Protein AF-A0A2I1FBL4-F1 (afdb_monomer_lite)

Organism: NCBI:txid588596

Structure (mmCIF, N/CA/C/O backbone):
data_AF-A0A2I1FBL4-F1
#
_entry.id   AF-A0A2I1FBL4-F1
#
loop_
_atom_site.group_PDB
_atom_site.id
_atom_site.type_symbol
_atom_site.label_atom_id
_atom_site.label_alt_id
_atom_site.label_comp_id
_atom_site.label_asym_id
_atom_site.label_entity_id
_atom_site.label_seq_id
_atom_site.pdbx_PDB_ins_code
_atom_site.Cartn_x
_atom_site.Cartn_y
_atom_site.Cartn_z
_atom_site.occupancy
_atom_site.B_iso_or_equiv
_atom_site.auth_seq_id
_atom_site.auth_comp_id
_atom_site.auth_asym_id
_atom_site.auth_atom_id
_atom_site.pdbx_PDB_model_num
ATOM 1 N N . MET A 1 1 ? 37.301 21.785 -69.299 1.00 52.09 1 MET A N 1
ATOM 2 C CA . MET A 1 1 ? 38.179 22.615 -68.423 1.00 52.09 1 MET A CA 1
ATOM 3 C C . MET A 1 1 ? 39.628 22.233 -68.704 1.00 52.09 1 MET A C 1
ATOM 5 O O . MET A 1 1 ? 39.887 21.042 -68.820 1.00 52.09 1 MET A O 1
ATOM 9 N N . VAL A 1 2 ? 40.536 23.203 -68.873 1.00 58.09 2 VAL A N 1
ATOM 10 C CA . VAL A 1 2 ? 41.962 22.952 -69.165 1.00 58.09 2 VAL A CA 1
ATOM 11 C C . VAL A 1 2 ? 42.774 23.276 -67.920 1.00 58.09 2 VAL A C 1
ATOM 13 O O . VAL A 1 2 ? 42.704 24.406 -67.438 1.00 58.09 2 VAL A O 1
ATOM 16 N N . SER A 1 3 ? 43.537 22.317 -67.403 1.00 61.97 3 SER A N 1
ATOM 17 C CA . SER A 1 3 ? 44.581 22.602 -66.419 1.00 61.97 3 SER A CA 1
ATOM 18 C C . SER A 1 3 ? 45.956 22.366 -67.031 1.00 61.97 3 SER A C 1
ATOM 20 O O . SER A 1 3 ? 46.195 21.396 -67.749 1.00 61.97 3 SER A O 1
ATOM 22 N N . LEU A 1 4 ? 46.853 23.313 -66.775 1.00 57.56 4 LEU A N 1
ATOM 23 C CA . LEU A 1 4 ? 48.236 23.284 -67.225 1.00 57.56 4 LEU A CA 1
ATOM 24 C C . LEU A 1 4 ? 49.105 23.052 -65.999 1.00 57.56 4 LEU A C 1
ATOM 26 O O . LEU A 1 4 ? 49.037 23.828 -65.046 1.00 57.56 4 LEU A O 1
ATOM 30 N N . ASN A 1 5 ? 49.903 21.991 -66.018 1.00 55.75 5 ASN A N 1
ATOM 31 C CA . ASN A 1 5 ? 50.889 21.732 -64.981 1.00 55.75 5 ASN A CA 1
ATOM 32 C C . ASN A 1 5 ? 52.286 21.710 -65.604 1.00 55.75 5 ASN A C 1
ATOM 34 O O . ASN A 1 5 ? 52.488 21.129 -66.672 1.00 55.75 5 ASN A O 1
ATOM 38 N N . TYR A 1 6 ? 53.240 22.365 -64.953 1.00 48.16 6 TYR A N 1
ATOM 39 C CA . TYR A 1 6 ? 54.619 22.457 -65.415 1.00 48.16 6 TYR A CA 1
ATOM 40 C C . TYR A 1 6 ? 55.514 21.698 -64.445 1.00 48.16 6 TYR A C 1
ATOM 42 O O . TYR A 1 6 ? 55.448 21.926 -63.237 1.00 48.16 6 TYR A O 1
ATOM 50 N N . GLY A 1 7 ? 56.341 20.793 -64.965 1.00 57.25 7 GLY A N 1
ATOM 51 C CA . GLY A 1 7 ? 57.189 19.946 -64.136 1.00 57.25 7 GLY A CA 1
ATOM 52 C C . GLY A 1 7 ? 58.507 19.579 -64.807 1.00 57.25 7 GLY A C 1
ATOM 53 O O . GLY A 1 7 ? 58.686 19.707 -66.020 1.00 57.25 7 GLY A O 1
ATOM 54 N N . THR A 1 8 ? 59.443 19.123 -63.984 1.00 50.22 8 THR A N 1
ATOM 55 C CA . THR A 1 8 ? 60.687 18.477 -64.407 1.00 50.22 8 THR A CA 1
ATOM 56 C C . THR A 1 8 ? 60.486 16.967 -64.431 1.00 50.22 8 THR A C 1
ATOM 58 O O . THR A 1 8 ? 60.060 16.382 -63.437 1.00 50.22 8 THR A O 1
ATOM 61 N N . TRP A 1 9 ? 60.797 16.332 -65.562 1.00 48.53 9 TRP A N 1
ATOM 62 C CA . TRP A 1 9 ? 60.679 14.885 -65.728 1.00 48.53 9 TRP A CA 1
ATOM 63 C C . TRP A 1 9 ? 61.773 14.175 -64.916 1.00 48.53 9 TRP A C 1
ATOM 65 O O . TRP A 1 9 ? 62.930 14.131 -65.334 1.00 48.53 9 TRP A O 1
ATOM 75 N N . GLU A 1 10 ? 61.437 13.588 -63.770 1.00 50.91 10 GLU A N 1
ATOM 76 C CA . GLU A 1 10 ? 62.313 12.606 -63.127 1.00 50.91 10 GLU A CA 1
ATOM 77 C C . GLU A 1 10 ? 62.112 11.253 -63.816 1.00 50.91 10 GLU A C 1
ATOM 79 O O . GLU A 1 10 ? 61.301 10.436 -63.390 1.00 50.91 10 GLU A O 1
ATOM 84 N N . THR A 1 11 ? 62.840 10.973 -64.899 1.00 47.00 11 THR A N 1
ATOM 85 C CA . THR A 1 11 ? 63.039 9.564 -65.270 1.00 47.00 11 THR A CA 1
ATOM 86 C C . THR A 1 11 ? 64.503 9.221 -65.401 1.00 47.00 11 THR A C 1
ATOM 88 O O . THR A 1 11 ? 65.269 9.871 -66.112 1.00 47.00 11 THR A O 1
ATOM 91 N N . GLY A 1 12 ? 64.854 8.071 -64.829 1.00 49.56 12 GLY A N 1
ATOM 92 C CA . GLY A 1 12 ? 66.052 7.309 -65.174 1.00 49.56 12 GLY A CA 1
ATOM 93 C C . GLY A 1 12 ? 66.081 6.800 -66.628 1.00 49.56 12 GLY A C 1
ATOM 94 O O . GLY A 1 12 ? 66.800 5.848 -66.914 1.00 49.56 12 GLY A O 1
ATOM 95 N N . GLN A 1 13 ? 65.313 7.398 -67.549 1.00 48.50 13 GLN A N 1
ATOM 96 C CA . GLN A 1 13 ? 65.329 7.107 -68.986 1.00 48.50 13 GLN A CA 1
ATOM 97 C C . GLN A 1 13 ? 66.019 8.198 -69.820 1.00 48.50 13 GLN A C 1
ATOM 99 O O . GLN A 1 13 ? 66.243 7.990 -71.013 1.00 48.50 13 GLN A O 1
ATOM 104 N N . ALA A 1 14 ? 66.473 9.302 -69.213 1.00 48.16 14 ALA A N 1
ATOM 105 C CA . ALA A 1 14 ? 67.404 10.232 -69.851 1.00 48.16 14 ALA A CA 1
ATOM 106 C C . ALA A 1 14 ? 68.818 9.619 -69.954 1.00 48.16 14 ALA A C 1
ATOM 108 O O . ALA A 1 14 ? 69.772 10.084 -69.343 1.00 48.16 14 ALA A O 1
ATOM 109 N N . LYS A 1 15 ? 68.992 8.589 -70.791 1.00 50.12 15 LYS A N 1
ATOM 110 C CA . LYS A 1 15 ? 70.301 8.250 -71.382 1.00 50.12 15 LYS A CA 1
ATOM 111 C C . LYS A 1 15 ? 70.637 9.217 -72.531 1.00 50.12 15 LYS A C 1
ATOM 113 O O . LYS A 1 15 ? 71.135 8.805 -73.576 1.00 50.12 15 LYS A O 1
ATOM 118 N N . ALA A 1 16 ? 70.343 10.505 -72.361 1.00 53.03 16 ALA A N 1
ATOM 119 C CA . ALA A 1 16 ? 70.819 11.545 -73.258 1.00 53.03 16 ALA A CA 1
ATOM 120 C C . ALA A 1 16 ? 72.225 11.946 -72.796 1.00 53.03 16 ALA A C 1
ATOM 122 O O . ALA A 1 16 ? 72.443 12.235 -71.625 1.00 53.03 16 ALA A O 1
ATOM 123 N N . LYS A 1 17 ? 73.195 11.934 -73.714 1.00 54.03 17 LYS A N 1
ATOM 124 C CA . LYS A 1 17 ? 74.624 12.215 -73.470 1.00 54.03 17 LYS A CA 1
ATOM 125 C C . LYS A 1 17 ? 74.928 13.642 -72.971 1.00 54.03 17 LYS A C 1
ATOM 127 O O . LYS A 1 17 ? 76.101 13.976 -72.822 1.00 54.03 17 LYS A O 1
ATOM 132 N N . ASP A 1 18 ? 73.917 14.471 -72.721 1.00 58.03 18 ASP A N 1
ATOM 133 C CA . ASP A 1 18 ? 74.075 15.858 -72.298 1.00 58.03 18 ASP A CA 1
ATOM 134 C C . ASP A 1 18 ? 73.488 16.077 -70.898 1.00 58.03 18 ASP A C 1
ATOM 136 O O . ASP A 1 18 ? 72.277 16.038 -70.688 1.00 58.03 18 ASP A O 1
ATOM 140 N N . LYS A 1 19 ? 74.377 16.316 -69.930 1.00 54.22 19 LYS A N 1
ATOM 141 C CA . LYS A 1 19 ? 74.040 16.552 -68.519 1.00 54.22 19 LYS A CA 1
ATOM 142 C C . LYS A 1 19 ? 73.399 17.923 -68.255 1.00 54.22 19 LYS A C 1
ATOM 144 O O . LYS A 1 19 ? 73.024 18.192 -67.118 1.00 54.22 19 LYS A O 1
ATOM 149 N N . TYR A 1 20 ? 73.316 18.791 -69.267 1.00 52.62 20 TYR A N 1
ATOM 150 C CA . TYR A 1 20 ? 72.699 20.117 -69.176 1.00 52.62 20 TYR A CA 1
ATOM 151 C C . TYR A 1 20 ? 71.347 20.209 -69.894 1.00 52.62 20 TYR A C 1
ATOM 153 O O . TYR A 1 20 ? 70.703 21.257 -69.842 1.00 52.62 20 TYR A O 1
ATOM 161 N N . ALA A 1 21 ? 70.878 19.124 -70.516 1.00 52.88 21 ALA A N 1
ATOM 162 C CA . ALA A 1 21 ? 69.544 19.068 -71.096 1.00 52.88 21 ALA A CA 1
ATOM 163 C C . ALA A 1 21 ? 68.487 18.951 -69.983 1.00 52.88 21 ALA A C 1
ATOM 165 O O . ALA A 1 21 ? 68.103 17.857 -69.568 1.00 52.88 21 ALA A O 1
ATOM 166 N N . GLN A 1 22 ? 68.013 20.090 -69.472 1.00 54.62 22 GLN A N 1
ATOM 167 C CA . GLN A 1 22 ? 66.784 20.131 -68.683 1.00 54.62 22 GLN A CA 1
ATOM 168 C C . GLN A 1 22 ? 65.601 19.909 -69.631 1.00 54.62 22 GLN A C 1
ATOM 170 O O . GLN A 1 22 ? 65.155 20.830 -70.314 1.00 54.62 22 GLN A O 1
ATOM 175 N N . ASN A 1 23 ? 65.095 18.677 -69.686 1.00 55.97 23 ASN A N 1
ATOM 176 C CA . ASN A 1 23 ? 63.852 18.374 -70.389 1.00 55.97 23 ASN A CA 1
ATOM 177 C C . ASN A 1 23 ? 62.668 18.879 -69.557 1.00 55.97 23 ASN A C 1
ATOM 179 O O . ASN A 1 23 ? 62.035 18.134 -68.808 1.00 55.97 23 ASN A O 1
ATOM 183 N N . CYS A 1 24 ? 62.389 20.173 -69.670 1.00 60.28 24 CYS A N 1
ATOM 184 C CA . CYS A 1 24 ? 61.139 20.745 -69.205 1.00 60.28 24 CYS A CA 1
ATOM 185 C C . CYS A 1 24 ? 59.991 20.231 -70.082 1.00 60.28 24 CYS A C 1
ATOM 187 O O . CYS A 1 24 ? 60.090 20.265 -71.309 1.00 60.28 24 CYS A O 1
ATOM 189 N N . HIS A 1 25 ? 58.892 19.792 -69.475 1.00 55.25 25 HIS A N 1
ATOM 190 C CA . HIS A 1 25 ? 57.672 19.461 -70.207 1.00 55.25 25 HIS A CA 1
ATOM 191 C C . HIS A 1 25 ? 56.454 20.040 -69.484 1.00 55.25 25 HIS A C 1
ATOM 193 O O . HIS A 1 25 ? 56.443 20.228 -68.266 1.00 55.25 25 HIS A O 1
ATOM 199 N N . ALA A 1 26 ? 55.412 20.313 -70.260 1.00 59.25 26 ALA A N 1
ATOM 200 C CA . ALA A 1 26 ? 54.121 20.736 -69.750 1.00 59.25 26 ALA A CA 1
ATOM 201 C C . ALA A 1 26 ? 53.124 19.592 -69.929 1.00 59.25 26 ALA A C 1
ATOM 203 O O . ALA A 1 26 ? 53.062 18.977 -70.994 1.00 59.25 26 ALA A O 1
ATOM 204 N N . HIS A 1 27 ? 52.343 19.320 -68.890 1.00 61.69 27 HIS A N 1
ATOM 205 C CA . HIS A 1 27 ? 51.172 18.462 -68.986 1.00 61.69 27 HIS A CA 1
ATOM 206 C C . HIS A 1 27 ? 49.942 19.336 -69.168 1.00 61.69 27 HIS A C 1
ATOM 208 O O . HIS A 1 27 ? 49.691 20.253 -68.382 1.00 61.69 27 HIS A O 1
ATOM 214 N N . VAL A 1 28 ? 49.172 19.040 -70.210 1.00 66.44 28 VAL A N 1
ATOM 215 C CA . VAL A 1 28 ? 47.865 19.650 -70.439 1.00 66.44 28 VAL A CA 1
ATOM 216 C C . VAL A 1 28 ? 46.822 18.606 -70.090 1.00 66.44 28 VAL A C 1
ATOM 218 O O . VAL A 1 28 ? 46.685 17.600 -70.781 1.00 66.44 28 VAL A O 1
ATOM 221 N N . HIS A 1 29 ? 46.101 18.827 -69.000 1.00 68.19 29 HIS A N 1
ATOM 222 C CA . HIS A 1 29 ? 44.990 17.972 -68.618 1.00 68.19 29 HIS A CA 1
ATOM 223 C C . HIS A 1 29 ? 43.723 18.595 -69.188 1.00 68.19 29 HIS A C 1
ATOM 225 O O . HIS A 1 29 ? 43.311 19.699 -68.817 1.00 68.19 29 HIS A O 1
ATOM 231 N N . LEU A 1 30 ? 43.126 17.882 -70.132 1.00 70.69 30 LEU A N 1
ATOM 232 C CA . LEU A 1 30 ? 41.875 18.263 -70.756 1.00 70.69 30 LEU A CA 1
ATOM 233 C C . LEU A 1 30 ? 40.776 17.406 -70.145 1.00 70.69 30 LEU A C 1
ATOM 235 O O . LEU A 1 30 ? 40.784 16.186 -70.290 1.00 70.69 30 LEU A O 1
ATOM 239 N N . ASN A 1 31 ? 39.857 18.047 -69.429 1.00 71.62 31 ASN A N 1
ATOM 240 C CA . ASN A 1 31 ? 38.696 17.355 -68.892 1.00 71.62 31 ASN A CA 1
ATOM 241 C C . ASN A 1 31 ? 37.578 17.365 -69.934 1.00 71.62 31 ASN A C 1
ATOM 243 O O . ASN A 1 31 ? 37.088 18.450 -70.268 1.00 71.62 31 ASN A O 1
ATOM 247 N N . PHE A 1 32 ? 37.209 16.173 -70.394 1.00 73.19 32 PHE A N 1
ATOM 248 C CA . PHE A 1 32 ? 36.091 15.908 -71.292 1.00 73.19 32 PHE A CA 1
ATOM 249 C C . PHE A 1 32 ? 35.125 14.962 -70.589 1.00 73.19 32 PHE A C 1
ATOM 251 O O . PHE A 1 32 ? 35.568 13.978 -69.987 1.00 73.19 32 PHE A O 1
ATOM 258 N N . ASP A 1 33 ? 33.825 15.231 -70.678 1.00 74.81 33 ASP A N 1
ATOM 259 C CA . ASP A 1 33 ? 32.842 14.201 -70.346 1.00 74.81 33 ASP A CA 1
ATOM 260 C C . ASP A 1 33 ? 32.863 13.066 -71.390 1.00 74.81 33 ASP A C 1
ATOM 262 O O . ASP A 1 33 ? 33.535 13.160 -72.420 1.00 74.81 33 ASP A O 1
ATOM 266 N N . ASP A 1 34 ? 32.164 11.961 -71.125 1.00 76.12 34 ASP A N 1
ATOM 267 C CA . ASP A 1 34 ? 32.190 10.804 -72.029 1.00 76.12 34 ASP A CA 1
ATOM 268 C C . ASP A 1 34 ? 31.638 11.149 -73.427 1.00 76.12 34 ASP A C 1
ATOM 270 O O . ASP A 1 34 ? 32.131 10.646 -74.433 1.00 76.12 34 ASP A O 1
ATOM 274 N N . THR A 1 35 ? 30.676 12.072 -73.521 1.00 82.56 35 THR A N 1
ATOM 275 C CA . THR A 1 35 ? 30.088 12.495 -74.802 1.00 82.56 35 THR A CA 1
ATOM 276 C C . THR A 1 35 ? 31.047 13.388 -75.592 1.00 82.56 35 THR A C 1
ATOM 278 O O . THR A 1 35 ? 31.177 13.264 -76.811 1.00 82.56 35 THR A O 1
ATOM 281 N N . GLU A 1 36 ? 31.715 14.315 -74.916 1.00 82.56 36 GLU A N 1
ATOM 282 C CA . GLU A 1 36 ? 32.735 15.192 -75.478 1.00 82.56 36 GLU A CA 1
ATOM 283 C C . GLU A 1 36 ? 33.984 14.406 -75.875 1.00 82.56 36 GLU A C 1
ATOM 285 O O . GLU A 1 36 ? 34.560 14.678 -76.926 1.00 82.56 36 GLU A O 1
ATOM 290 N N . TRP A 1 37 ? 34.372 13.399 -75.091 1.00 82.62 37 TRP A N 1
ATOM 291 C CA . TRP A 1 37 ? 35.507 12.535 -75.396 1.00 82.62 37 TRP A CA 1
ATOM 292 C C . TRP A 1 37 ? 35.285 11.736 -76.677 1.00 82.62 37 TRP A C 1
ATOM 294 O O . TRP A 1 37 ? 36.151 11.737 -77.551 1.00 82.62 37 TRP A O 1
ATOM 304 N N . GLU A 1 38 ? 34.102 11.144 -76.850 1.00 83.75 38 GLU A N 1
ATOM 305 C CA . GLU A 1 38 ? 33.753 10.458 -78.097 1.00 83.75 38 GLU A CA 1
ATOM 306 C C . GLU A 1 38 ? 33.780 11.418 -79.294 1.00 83.75 38 GLU A C 1
ATOM 308 O O . GLU A 1 38 ? 34.344 11.095 -80.341 1.00 83.75 38 GLU A O 1
ATOM 313 N N . LYS A 1 39 ? 33.287 12.655 -79.137 1.00 85.50 39 LYS A N 1
ATOM 314 C CA . LYS A 1 39 ? 33.414 13.688 -80.182 1.00 85.50 39 LYS A CA 1
ATOM 315 C C . LYS A 1 39 ? 34.880 14.001 -80.499 1.00 85.50 39 LYS A C 1
ATOM 317 O O . LYS A 1 39 ? 35.228 14.081 -81.676 1.00 85.50 39 LYS A O 1
ATOM 322 N N . VAL A 1 40 ? 35.750 14.125 -79.497 1.00 83.56 40 VAL A N 1
ATOM 323 C CA . VAL A 1 40 ? 37.194 14.353 -79.692 1.00 83.56 40 VAL A CA 1
ATOM 324 C C . VAL A 1 40 ? 37.835 13.207 -80.478 1.00 83.56 40 VAL A C 1
ATOM 326 O O . VAL A 1 40 ? 38.597 13.467 -81.410 1.00 83.56 40 VAL A O 1
ATOM 329 N N . LYS A 1 41 ? 37.478 11.950 -80.194 1.00 82.94 41 LYS A N 1
ATOM 330 C CA . LYS A 1 41 ? 37.964 10.794 -80.966 1.00 82.94 41 LYS A CA 1
ATOM 331 C C . LYS A 1 41 ? 37.553 10.845 -82.434 1.00 82.94 41 LYS A C 1
ATOM 333 O O . LYS A 1 41 ? 38.346 10.471 -83.298 1.00 82.94 41 LYS A O 1
ATOM 338 N N . THR A 1 42 ? 36.348 11.334 -82.745 1.00 87.06 42 THR A N 1
ATOM 339 C CA . THR A 1 42 ? 35.914 11.482 -84.148 1.00 87.06 42 THR A CA 1
ATOM 340 C C . THR A 1 42 ? 36.735 12.513 -84.923 1.00 87.06 42 THR A C 1
ATOM 342 O O . THR A 1 42 ? 36.904 12.368 -86.131 1.00 87.06 42 THR A O 1
ATOM 345 N N . MET A 1 43 ? 37.280 13.519 -84.231 1.00 86.38 43 MET A N 1
ATOM 346 C CA . MET A 1 43 ? 38.110 14.578 -84.815 1.00 86.38 43 MET A CA 1
ATOM 347 C C . MET A 1 43 ? 39.596 14.193 -84.904 1.00 86.38 43 MET A C 1
ATOM 349 O O . MET A 1 43 ? 40.377 14.904 -85.536 1.00 86.38 43 MET A O 1
ATOM 353 N N . ALA A 1 44 ? 40.001 13.085 -84.276 1.00 84.38 44 ALA A N 1
ATOM 354 C CA . ALA A 1 44 ? 41.389 12.655 -84.229 1.00 84.38 44 ALA A CA 1
ATOM 355 C C . ALA A 1 44 ? 41.828 11.929 -85.521 1.00 84.38 44 ALA A C 1
ATOM 357 O O . ALA A 1 44 ? 41.057 11.147 -86.089 1.00 84.38 44 ALA A O 1
ATOM 358 N N . PRO A 1 45 ? 43.085 12.118 -85.967 1.00 86.62 45 PRO A N 1
ATOM 359 C CA . PRO A 1 45 ? 43.679 11.343 -87.057 1.00 86.62 45 PRO A CA 1
ATOM 360 C C . PRO A 1 45 ? 43.657 9.831 -86.782 1.00 86.62 45 PRO A C 1
ATOM 362 O O . PRO A 1 45 ? 43.857 9.405 -85.642 1.00 86.62 45 PRO A O 1
ATOM 365 N N . GLU A 1 46 ? 43.473 9.003 -87.818 1.00 83.56 46 GLU A N 1
ATOM 366 C CA . GLU A 1 46 ? 43.346 7.539 -87.669 1.00 83.56 46 GLU A CA 1
ATOM 367 C C . GLU A 1 46 ? 44.531 6.885 -86.953 1.00 83.56 46 GLU A C 1
ATOM 369 O O . GLU A 1 46 ? 44.345 5.955 -86.174 1.00 83.56 46 GLU A O 1
ATOM 374 N N . ASN A 1 47 ? 45.740 7.410 -87.143 1.00 83.06 47 ASN A N 1
ATOM 375 C CA . ASN A 1 47 ? 46.949 6.906 -86.497 1.00 83.06 47 ASN A CA 1
ATOM 376 C C . ASN A 1 47 ? 47.008 7.181 -84.981 1.00 83.06 47 ASN A C 1
ATOM 378 O O . ASN A 1 47 ? 47.837 6.583 -84.301 1.00 83.06 47 ASN A O 1
ATOM 382 N N . ILE A 1 48 ? 46.169 8.081 -84.452 1.00 79.56 48 ILE A N 1
ATOM 383 C CA . ILE A 1 48 ? 46.134 8.453 -83.026 1.00 79.56 48 ILE A CA 1
ATOM 384 C C . ILE A 1 48 ? 44.931 7.824 -82.307 1.00 79.56 48 ILE A C 1
ATOM 386 O O . ILE A 1 48 ? 44.984 7.633 -81.096 1.00 79.56 48 ILE A O 1
ATOM 390 N N . LYS A 1 49 ? 43.872 7.428 -83.027 1.00 79.38 49 LYS A N 1
ATOM 391 C CA . LYS A 1 49 ? 42.665 6.820 -82.431 1.00 79.38 49 LYS A CA 1
ATOM 392 C C . LYS A 1 49 ? 42.955 5.647 -81.473 1.00 79.38 49 LYS A C 1
ATOM 394 O O . LYS A 1 49 ? 42.466 5.717 -80.349 1.00 79.38 49 LYS A O 1
ATOM 399 N N . PRO A 1 50 ? 43.830 4.669 -81.800 1.00 78.44 50 PRO A N 1
ATOM 400 C CA . PRO A 1 50 ? 44.138 3.568 -80.880 1.00 78.44 50 PRO A CA 1
ATOM 401 C C . PRO A 1 50 ? 44.750 4.023 -79.546 1.00 78.44 50 PRO A C 1
ATOM 403 O O . PRO A 1 50 ? 44.555 3.380 -78.520 1.00 78.44 50 PRO A O 1
ATOM 406 N N . LEU A 1 51 ? 45.487 5.141 -79.546 1.00 73.50 51 LEU A N 1
ATOM 407 C CA . LEU A 1 51 ? 46.064 5.725 -78.331 1.00 73.50 51 LEU A CA 1
ATOM 408 C C . LEU A 1 51 ? 44.990 6.404 -77.469 1.00 73.50 51 LEU A C 1
ATOM 410 O O . LEU A 1 51 ? 45.092 6.382 -76.246 1.00 73.50 51 LEU A O 1
ATOM 414 N N . LEU A 1 52 ? 43.954 6.983 -78.085 1.00 74.50 52 LEU A N 1
ATOM 415 C CA . LEU A 1 52 ? 42.820 7.584 -77.373 1.00 74.50 52 LEU A CA 1
ATOM 416 C C . LEU A 1 52 ? 41.896 6.512 -76.779 1.00 74.50 52 LEU A C 1
ATOM 418 O O . LEU A 1 52 ? 41.407 6.682 -75.663 1.00 74.50 52 LEU A O 1
ATOM 422 N N . ASP A 1 53 ? 41.724 5.390 -77.477 1.00 74.38 53 ASP A N 1
ATOM 423 C CA . ASP A 1 53 ? 40.955 4.233 -77.000 1.00 74.38 53 ASP A CA 1
ATOM 424 C C . ASP A 1 53 ? 41.667 3.472 -75.867 1.00 74.38 53 ASP A C 1
ATOM 426 O O . ASP A 1 53 ? 41.047 2.687 -75.152 1.00 74.38 53 ASP A O 1
ATOM 430 N N . SER A 1 54 ? 42.956 3.746 -75.621 1.00 68.50 54 SER A N 1
ATOM 431 C CA . SER A 1 54 ? 43.675 3.213 -74.456 1.00 68.50 54 SER A CA 1
ATOM 432 C C . SER A 1 54 ? 43.043 3.648 -73.129 1.00 68.50 54 SER A C 1
ATOM 434 O O . SER A 1 54 ? 43.172 2.921 -72.144 1.00 68.50 54 SER A O 1
ATOM 436 N N . ARG A 1 55 ? 42.334 4.789 -73.090 1.00 61.88 55 ARG A N 1
ATOM 437 C CA . ARG A 1 55 ? 41.531 5.208 -71.928 1.00 61.88 55 ARG A CA 1
ATOM 438 C C . ARG A 1 55 ? 40.400 4.219 -71.624 1.00 61.88 55 ARG A C 1
ATOM 440 O O . ARG A 1 55 ? 40.037 4.057 -70.465 1.00 61.88 55 ARG A O 1
ATOM 447 N N . ASP A 1 56 ? 39.875 3.553 -72.647 1.00 62.53 56 ASP A N 1
ATOM 448 C CA . ASP A 1 56 ? 38.766 2.601 -72.535 1.00 62.53 56 ASP A CA 1
ATOM 449 C C . ASP A 1 56 ? 39.242 1.151 -72.397 1.00 62.53 56 ASP A C 1
ATOM 451 O O . ASP A 1 56 ? 38.430 0.239 -72.218 1.00 62.53 56 ASP A O 1
ATOM 455 N N . SER A 1 57 ? 40.559 0.928 -72.467 1.00 58.34 57 SER A N 1
ATOM 456 C CA . SER A 1 57 ? 41.159 -0.381 -72.240 1.00 58.34 57 SER A CA 1
ATOM 457 C C . SER A 1 57 ? 41.076 -0.772 -70.760 1.00 58.34 57 SER A C 1
ATOM 459 O O . SER A 1 57 ? 41.462 -0.014 -69.866 1.00 58.34 57 SER A O 1
ATOM 461 N N . LEU A 1 58 ? 40.569 -1.982 -70.509 1.00 53.72 58 LEU A N 1
ATOM 462 C CA . LEU A 1 58 ? 40.490 -2.605 -69.187 1.0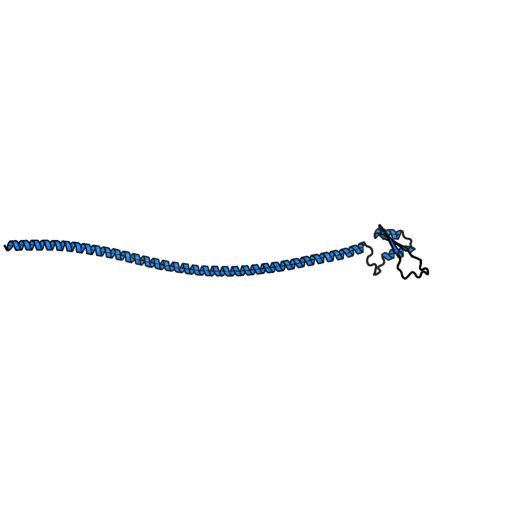0 53.72 58 LEU A CA 1
ATOM 463 C C . LEU A 1 58 ? 41.886 -3.081 -68.738 1.00 53.72 58 LEU A C 1
ATOM 465 O O . LEU A 1 58 ? 42.159 -4.275 -68.651 1.00 53.72 58 LEU A O 1
ATOM 469 N N . GLU A 1 59 ? 42.800 -2.156 -68.470 1.00 53.78 59 GLU A N 1
ATOM 470 C CA . GLU A 1 59 ? 44.007 -2.492 -67.712 1.00 53.78 59 GLU A CA 1
ATOM 471 C C . GLU A 1 59 ? 43.670 -2.543 -66.210 1.00 53.78 59 GLU A C 1
ATOM 473 O O . GLU A 1 59 ? 42.847 -1.749 -65.743 1.00 53.78 59 GLU A O 1
ATOM 478 N N . PRO A 1 60 ? 44.307 -3.416 -65.404 1.00 51.03 60 PRO A N 1
ATOM 479 C CA . PRO A 1 60 ? 44.044 -3.524 -63.964 1.00 51.03 60 PRO A CA 1
ATOM 480 C C . PRO A 1 60 ? 44.221 -2.208 -63.189 1.00 51.03 60 PRO A C 1
ATOM 482 O O . PRO A 1 60 ? 43.649 -2.042 -62.115 1.00 51.03 60 PRO A O 1
ATOM 485 N N . SER A 1 61 ? 45.010 -1.267 -63.720 1.00 50.25 61 SER A N 1
ATOM 486 C CA . SER A 1 61 ? 45.215 0.069 -63.150 1.00 50.25 61 SER A CA 1
ATOM 487 C C . SER A 1 61 ? 44.169 1.111 -63.576 1.00 50.25 61 SER A C 1
ATOM 489 O O . SER A 1 61 ? 44.134 2.186 -62.985 1.00 50.25 61 SER A O 1
ATOM 491 N N . ASN A 1 62 ? 43.314 0.809 -64.561 1.00 53.50 62 ASN A N 1
ATOM 492 C CA . ASN A 1 62 ? 42.312 1.710 -65.149 1.00 53.50 62 ASN A CA 1
ATOM 493 C C . ASN A 1 62 ? 40.878 1.271 -64.801 1.00 53.50 62 ASN A C 1
ATOM 495 O O . ASN A 1 62 ? 39.972 1.341 -65.626 1.00 53.50 62 ASN A O 1
ATOM 499 N N . LEU A 1 63 ? 40.658 0.805 -63.567 1.00 54.84 63 LEU A N 1
ATOM 500 C CA . LEU A 1 63 ? 39.348 0.324 -63.093 1.00 54.84 63 LEU A CA 1
ATOM 501 C C . LEU A 1 63 ? 38.247 1.401 -63.077 1.00 54.84 63 LEU A C 1
ATOM 503 O O . LEU A 1 63 ? 37.092 1.070 -62.835 1.00 54.84 63 LEU A O 1
ATOM 507 N N . LEU A 1 64 ? 38.593 2.671 -63.304 1.00 58.19 64 LEU A N 1
ATOM 508 C CA . LEU A 1 64 ? 37.667 3.799 -63.327 1.00 58.19 64 LEU A CA 1
ATOM 509 C C . LEU A 1 64 ? 37.890 4.589 -64.620 1.00 58.19 64 LEU A C 1
ATOM 511 O O . LEU A 1 64 ? 38.974 5.133 -64.842 1.00 58.19 64 LEU A O 1
ATOM 515 N N . LYS A 1 65 ? 36.866 4.653 -65.474 1.00 61.25 65 LYS A N 1
ATOM 516 C CA . LYS A 1 65 ? 36.924 5.247 -66.823 1.00 61.25 65 LYS A CA 1
ATOM 517 C C . LYS A 1 65 ? 37.014 6.770 -66.811 1.00 61.25 65 LYS A C 1
ATOM 519 O O . LYS A 1 65 ? 37.466 7.390 -67.782 1.00 61.25 65 LYS A O 1
ATOM 524 N N . ASN A 1 66 ? 36.523 7.387 -65.737 1.00 66.44 66 ASN A N 1
ATOM 525 C CA . ASN A 1 66 ? 36.499 8.832 -65.554 1.00 66.44 66 ASN A CA 1
ATOM 526 C C . ASN A 1 66 ? 36.383 9.225 -64.069 1.00 66.44 66 ASN A C 1
ATOM 528 O O . ASN A 1 66 ? 36.120 8.409 -63.183 1.00 66.44 66 ASN A O 1
ATOM 532 N N . CYS A 1 67 ? 36.561 10.519 -63.799 1.00 67.19 67 CYS A N 1
ATOM 533 C CA . CYS A 1 67 ? 36.449 11.084 -62.454 1.00 67.19 67 CYS A CA 1
ATOM 534 C C . CYS A 1 67 ? 35.039 10.946 -61.849 1.00 67.19 67 CYS A C 1
ATOM 536 O O . CYS A 1 67 ? 34.909 10.952 -60.627 1.00 67.19 67 CYS A O 1
ATOM 538 N N . HIS A 1 68 ? 33.993 10.825 -62.673 1.00 72.62 68 HIS A N 1
ATOM 539 C CA . HIS A 1 68 ? 32.618 10.664 -62.199 1.00 72.62 68 HIS A CA 1
ATOM 540 C C . HIS A 1 68 ? 32.387 9.273 -61.592 1.00 72.62 68 HIS A C 1
ATOM 542 O O . HIS A 1 68 ? 31.768 9.162 -60.534 1.00 72.62 68 HIS A O 1
ATOM 548 N N . GLU A 1 69 ? 32.940 8.224 -62.200 1.00 75.06 69 GLU A N 1
ATOM 549 C CA . GLU A 1 69 ? 32.907 6.857 -61.672 1.00 75.06 69 GLU A CA 1
ATOM 550 C C . GLU A 1 69 ? 33.693 6.751 -60.354 1.00 75.06 69 GLU A C 1
ATOM 552 O O . GLU A 1 69 ? 33.204 6.16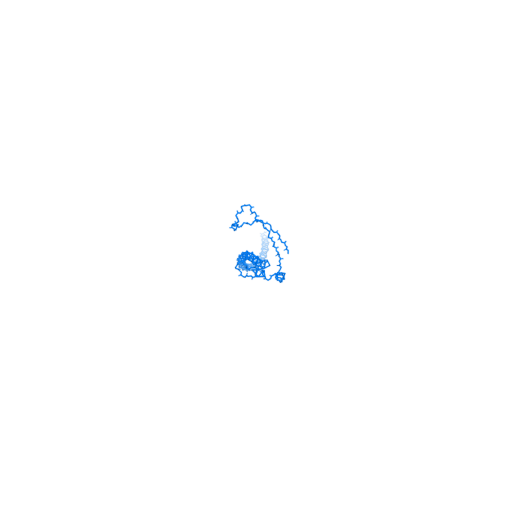7 -59.386 1.00 75.06 69 GLU A O 1
ATOM 557 N N . LEU A 1 70 ? 34.863 7.404 -60.270 1.00 74.12 70 LEU A N 1
ATOM 558 C CA . LEU A 1 70 ? 35.652 7.479 -59.034 1.00 74.12 70 LEU A CA 1
ATOM 559 C C . LEU A 1 70 ? 34.881 8.169 -57.906 1.00 74.12 70 LEU A C 1
ATOM 561 O O . LEU A 1 70 ? 34.841 7.661 -56.786 1.00 74.12 70 LEU A O 1
ATOM 565 N N . GLU A 1 71 ? 34.276 9.323 -58.184 1.00 78.25 71 GLU A N 1
ATOM 566 C CA . GLU A 1 71 ? 33.518 10.059 -57.175 1.00 78.25 71 GLU A CA 1
ATOM 567 C C . GLU A 1 71 ? 32.258 9.295 -56.756 1.00 78.25 71 GLU A C 1
ATOM 569 O O . GLU A 1 71 ? 31.964 9.212 -55.568 1.00 78.25 71 GLU A O 1
ATOM 574 N N . SER A 1 72 ? 31.578 8.634 -57.696 1.00 82.69 72 SER A N 1
ATOM 575 C CA . SER A 1 72 ? 30.431 7.768 -57.397 1.00 82.69 72 SER A CA 1
ATOM 576 C C . SER A 1 72 ? 30.812 6.610 -56.472 1.00 82.69 72 SER A C 1
ATOM 578 O O . SER A 1 72 ? 30.092 6.317 -55.518 1.00 82.69 72 SER A O 1
ATOM 580 N N . TYR A 1 73 ? 31.960 5.970 -56.706 1.00 82.88 73 TYR A N 1
ATOM 581 C CA . TYR A 1 73 ? 32.468 4.906 -55.840 1.00 82.88 73 TYR A CA 1
ATOM 582 C C . TYR A 1 73 ? 32.860 5.427 -54.448 1.00 82.88 73 TYR A C 1
ATOM 584 O O . TYR A 1 73 ? 32.523 4.820 -53.429 1.00 82.88 73 TYR A O 1
ATOM 592 N N . ARG A 1 74 ? 33.525 6.590 -54.378 1.00 85.00 74 ARG A N 1
ATOM 593 C CA . ARG A 1 74 ? 33.857 7.246 -53.103 1.00 85.00 74 ARG A CA 1
ATOM 594 C C . ARG A 1 74 ? 32.607 7.600 -52.304 1.00 85.00 74 ARG A C 1
ATOM 596 O O . ARG A 1 74 ? 32.581 7.343 -51.101 1.00 85.00 74 ARG A O 1
ATOM 603 N N . LEU A 1 75 ? 31.585 8.152 -52.959 1.00 85.62 75 LEU A N 1
ATOM 604 C CA . LEU A 1 75 ? 30.313 8.504 -52.330 1.00 85.62 75 LEU A CA 1
ATOM 605 C C . LEU A 1 75 ? 29.619 7.268 -51.754 1.00 85.62 75 LEU A C 1
ATOM 607 O O . LEU A 1 75 ? 29.261 7.293 -50.582 1.00 85.62 75 LEU A O 1
ATOM 611 N N . GLN A 1 76 ? 29.543 6.161 -52.502 1.00 89.44 76 GLN A N 1
ATOM 612 C CA . GLN A 1 76 ? 28.960 4.905 -52.005 1.00 89.44 76 GLN A CA 1
ATOM 613 C C . GLN A 1 76 ? 29.631 4.412 -50.712 1.00 89.44 76 GLN A C 1
ATOM 615 O O . GLN A 1 76 ? 28.952 4.012 -49.764 1.00 89.44 76 GLN A O 1
ATOM 620 N N . ILE A 1 77 ? 30.965 4.470 -50.638 1.00 89.31 77 ILE A N 1
ATOM 621 C CA . ILE A 1 77 ? 31.707 4.070 -49.433 1.00 89.31 77 ILE A CA 1
ATOM 622 C C . ILE A 1 77 ? 31.414 5.017 -48.265 1.00 89.31 77 ILE A C 1
ATOM 624 O O . ILE A 1 77 ? 31.182 4.564 -47.142 1.00 89.31 77 ILE A O 1
ATOM 628 N N . VAL A 1 78 ? 31.432 6.329 -48.509 1.00 92.69 78 VAL A N 1
ATOM 629 C CA . VAL A 1 78 ? 31.199 7.338 -47.465 1.00 92.69 78 VAL A CA 1
ATOM 630 C C . VAL A 1 78 ? 29.772 7.252 -46.924 1.00 92.69 78 VAL A C 1
ATOM 632 O O . VAL A 1 78 ? 29.576 7.326 -45.710 1.00 92.69 78 VAL A O 1
ATOM 635 N N . GLU A 1 79 ? 28.782 7.041 -47.788 1.00 93.06 79 GLU A N 1
ATOM 636 C CA . GLU A 1 79 ? 27.384 6.835 -47.402 1.00 93.06 79 GLU A CA 1
ATOM 637 C C . GLU A 1 79 ? 27.221 5.582 -46.538 1.00 93.06 79 GLU A C 1
ATOM 639 O O . GLU A 1 79 ? 26.634 5.654 -45.454 1.00 93.06 79 GLU A O 1
ATOM 644 N N . ALA A 1 80 ? 27.811 4.456 -46.955 1.00 92.31 80 ALA A N 1
ATOM 645 C CA . ALA A 1 80 ? 27.791 3.221 -46.178 1.00 92.31 80 ALA A CA 1
ATOM 646 C C . ALA A 1 80 ? 28.451 3.404 -44.802 1.00 92.31 80 ALA A C 1
ATOM 648 O O . ALA A 1 80 ? 27.881 3.012 -43.781 1.00 92.31 80 ALA A O 1
ATOM 649 N N . GLN A 1 81 ? 29.612 4.063 -44.740 1.00 94.56 81 GLN A N 1
ATOM 650 C CA . GLN A 1 81 ? 30.301 4.337 -43.478 1.00 94.56 81 GLN A CA 1
ATOM 651 C C . GLN A 1 81 ? 29.485 5.267 -42.568 1.00 94.56 81 GLN A C 1
ATOM 653 O O . GLN A 1 81 ? 29.418 5.053 -41.356 1.00 94.56 81 GLN A O 1
ATOM 658 N N . SER A 1 82 ? 28.837 6.284 -43.139 1.00 95.25 82 SER A N 1
ATOM 659 C CA . SER A 1 82 ? 27.947 7.194 -42.413 1.00 95.25 82 SER A CA 1
ATOM 660 C C . SER A 1 82 ? 26.748 6.452 -41.809 1.00 95.25 82 SER A C 1
ATOM 662 O O . SER A 1 82 ? 26.413 6.641 -40.633 1.00 95.25 82 SER A O 1
ATOM 664 N N . MET A 1 83 ? 26.143 5.545 -42.581 1.00 96.19 83 MET A N 1
ATOM 665 C CA . MET A 1 83 ? 25.042 4.699 -42.125 1.00 96.19 83 MET A CA 1
ATOM 666 C C . MET A 1 83 ? 25.481 3.766 -40.990 1.00 96.19 83 MET A C 1
ATOM 668 O O . MET A 1 83 ? 24.797 3.685 -39.969 1.00 96.19 83 MET A O 1
ATOM 672 N N . VAL A 1 84 ? 26.644 3.120 -41.118 1.00 96.94 84 VAL A N 1
ATOM 673 C CA . VAL A 1 84 ? 27.219 2.271 -40.061 1.00 96.94 84 VAL A CA 1
ATOM 674 C C . VAL A 1 84 ? 27.455 3.076 -38.784 1.00 96.94 84 VAL A C 1
ATOM 676 O O . VAL A 1 84 ? 27.034 2.650 -37.709 1.00 96.94 84 VAL A O 1
ATOM 679 N N . ASN A 1 85 ? 28.043 4.270 -38.882 1.00 96.88 85 ASN A N 1
ATOM 680 C CA . ASN A 1 85 ? 28.283 5.129 -37.719 1.00 96.88 85 ASN A CA 1
ATOM 681 C C . ASN A 1 85 ? 26.971 5.507 -37.013 1.00 96.88 85 ASN A C 1
ATOM 683 O O . ASN A 1 85 ? 26.876 5.440 -35.786 1.00 96.88 85 ASN A O 1
ATOM 687 N N . SER A 1 86 ? 25.939 5.851 -37.785 1.00 96.94 86 SER A N 1
ATOM 688 C CA . SER A 1 86 ? 24.610 6.165 -37.254 1.00 96.94 86 SER A CA 1
ATOM 689 C C . SER A 1 86 ? 23.950 4.948 -36.596 1.00 96.94 86 SER A C 1
ATOM 691 O O . SER A 1 86 ? 23.365 5.078 -35.520 1.00 96.94 86 SER A O 1
ATOM 693 N N . SER A 1 87 ? 24.111 3.754 -37.175 1.00 97.75 87 SER A N 1
ATOM 694 C CA . SER A 1 87 ? 23.641 2.492 -36.593 1.00 97.75 87 SER A CA 1
ATOM 695 C C . SER A 1 87 ? 24.327 2.180 -35.262 1.00 97.75 87 SER A C 1
ATOM 697 O O . SER A 1 87 ? 23.660 1.781 -34.311 1.00 97.75 87 SER A O 1
ATOM 699 N N . VAL A 1 88 ? 25.640 2.400 -35.151 1.00 97.88 88 VAL A N 1
ATOM 700 C CA . VAL A 1 88 ? 26.386 2.209 -33.894 1.00 97.88 88 VAL A CA 1
ATOM 701 C C . VAL A 1 88 ? 25.899 3.179 -32.816 1.00 97.88 88 VAL A C 1
ATOM 703 O O . VAL A 1 88 ? 25.651 2.773 -31.680 1.00 97.88 88 VAL A O 1
ATOM 706 N N . ILE A 1 89 ? 25.698 4.456 -33.161 1.00 98.06 89 ILE A N 1
ATOM 707 C CA . ILE A 1 89 ? 25.147 5.453 -32.229 1.00 98.06 89 ILE A CA 1
ATOM 708 C C . ILE A 1 89 ? 23.751 5.036 -31.756 1.00 98.06 89 ILE A C 1
ATOM 710 O O . ILE A 1 89 ? 23.447 5.148 -30.566 1.00 98.06 89 ILE A O 1
ATOM 714 N N . LEU A 1 90 ? 22.903 4.557 -32.668 1.00 98.12 90 LEU A N 1
ATOM 715 C CA . LEU A 1 90 ? 21.569 4.075 -32.330 1.00 98.12 90 LEU A CA 1
ATOM 716 C C . LEU A 1 90 ? 21.631 2.850 -31.409 1.00 98.12 90 LEU A C 1
ATOM 718 O O . LEU A 1 90 ? 20.931 2.837 -30.400 1.00 98.12 90 LEU A O 1
ATOM 722 N N . SER A 1 91 ? 22.504 1.882 -31.695 1.00 98.31 91 SER A N 1
ATOM 723 C CA . SER A 1 91 ? 22.722 0.702 -30.847 1.00 98.31 91 SER A CA 1
ATOM 724 C C . SER A 1 91 ? 23.105 1.101 -29.422 1.00 98.31 91 SER A C 1
ATOM 726 O O . SER A 1 91 ? 22.465 0.674 -28.467 1.00 98.31 91 SER A O 1
ATOM 728 N N . ASN A 1 92 ? 24.059 2.023 -29.267 1.00 98.19 92 ASN A N 1
ATOM 729 C CA . ASN A 1 92 ? 24.476 2.509 -27.949 1.00 98.19 92 ASN A CA 1
ATOM 730 C C . ASN A 1 92 ? 23.334 3.208 -27.190 1.00 98.19 92 ASN A C 1
ATOM 732 O O . ASN A 1 92 ? 23.224 3.090 -25.967 1.00 98.19 92 ASN A O 1
ATOM 736 N N . LYS A 1 93 ? 22.471 3.950 -27.899 1.00 98.44 93 LYS A N 1
ATOM 737 C CA . LYS A 1 93 ? 21.279 4.570 -27.300 1.00 98.44 93 LYS A CA 1
ATOM 738 C C . LYS A 1 93 ? 20.255 3.524 -26.866 1.00 98.44 93 LYS A C 1
ATOM 740 O O . LYS A 1 93 ? 19.666 3.693 -25.800 1.00 98.44 93 LYS A O 1
ATOM 745 N N . ILE A 1 94 ? 20.061 2.468 -27.657 1.00 98.50 94 ILE A N 1
ATOM 746 C CA . ILE A 1 94 ? 19.189 1.340 -27.312 1.00 98.50 94 ILE A CA 1
ATOM 747 C C . ILE A 1 94 ? 19.722 0.632 -26.065 1.00 98.50 94 ILE A C 1
ATOM 749 O O . ILE A 1 94 ? 18.962 0.448 -25.122 1.00 98.50 94 ILE A O 1
ATOM 753 N N . ASP A 1 95 ? 21.021 0.347 -25.983 1.00 98.50 95 ASP A N 1
ATOM 754 C CA . ASP A 1 95 ? 21.620 -0.287 -24.801 1.00 98.50 95 ASP A CA 1
ATOM 755 C C . ASP A 1 95 ? 21.462 0.570 -23.538 1.00 98.50 95 ASP A C 1
ATOM 757 O O . ASP A 1 95 ? 21.136 0.071 -22.457 1.00 98.50 95 ASP A O 1
ATOM 761 N N . ALA A 1 96 ? 21.662 1.885 -23.662 1.00 98.31 96 ALA A N 1
ATOM 762 C CA . ALA A 1 96 ? 21.438 2.818 -22.564 1.00 98.31 96 ALA A CA 1
ATOM 763 C C . ALA A 1 96 ? 19.959 2.875 -22.148 1.00 98.31 96 ALA A C 1
ATOM 765 O O . ALA A 1 96 ? 19.658 2.990 -20.958 1.00 98.31 96 ALA A O 1
ATOM 766 N N . PHE A 1 97 ? 19.037 2.799 -23.110 1.00 98.44 97 PHE A N 1
ATOM 767 C CA . PHE A 1 97 ? 17.604 2.736 -22.846 1.00 98.44 97 PHE A CA 1
ATOM 768 C C . PHE A 1 97 ? 17.216 1.430 -22.144 1.00 98.44 97 PHE A C 1
ATOM 770 O O . PHE A 1 97 ? 16.534 1.489 -21.123 1.00 98.44 97 PHE A O 1
ATOM 777 N N . SER A 1 98 ? 17.717 0.281 -22.601 1.00 98.56 98 SER A N 1
ATOM 778 C CA . SER A 1 98 ? 17.485 -1.026 -21.972 1.00 98.56 98 SER A CA 1
ATOM 779 C C . SER A 1 98 ? 17.926 -1.036 -20.508 1.00 98.56 98 SER A C 1
ATOM 781 O O . SER A 1 98 ? 17.132 -1.376 -19.640 1.00 98.56 98 SER A O 1
ATOM 783 N N . LYS A 1 99 ? 19.122 -0.519 -20.193 1.00 98.44 99 LYS A N 1
ATOM 784 C CA . LYS A 1 99 ? 19.600 -0.409 -18.798 1.00 98.44 99 LYS A CA 1
ATOM 785 C C . LYS A 1 99 ? 18.702 0.465 -17.917 1.00 98.44 99 LYS A C 1
ATOM 787 O O . LYS A 1 99 ? 18.488 0.170 -16.739 1.00 98.44 99 LYS A O 1
ATOM 792 N N . LYS A 1 100 ? 18.172 1.563 -18.469 1.00 98.44 100 LYS A N 1
ATOM 793 C CA . LYS A 1 100 ? 17.188 2.396 -17.759 1.00 98.44 100 LYS A CA 1
ATOM 794 C C . LYS A 1 100 ? 15.889 1.629 -17.532 1.00 98.44 100 LYS A C 1
ATOM 796 O O . LYS A 1 100 ? 15.322 1.736 -16.450 1.00 98.44 100 LYS A O 1
ATOM 801 N N . MET A 1 101 ? 15.447 0.844 -18.512 1.00 98.44 101 MET A N 1
ATOM 802 C CA . MET A 1 101 ? 14.254 0.013 -18.384 1.00 98.44 101 MET A CA 1
ATOM 803 C C . MET A 1 101 ? 14.426 -1.066 -17.306 1.00 98.44 101 MET A C 1
ATOM 805 O O . MET A 1 101 ? 13.539 -1.216 -16.472 1.00 98.44 101 MET A O 1
ATOM 809 N N . ASP A 1 102 ? 15.582 -1.728 -17.234 1.00 98.56 102 ASP A N 1
ATOM 810 C CA . ASP A 1 102 ? 15.896 -2.700 -16.174 1.00 98.56 102 ASP A CA 1
ATOM 811 C C . ASP A 1 102 ? 15.829 -2.064 -14.777 1.00 98.56 102 ASP A C 1
ATOM 813 O O . ASP A 1 102 ? 15.298 -2.646 -13.825 1.00 98.56 102 ASP A O 1
ATOM 817 N N . THR A 1 103 ? 16.314 -0.823 -14.660 1.00 98.31 103 THR A N 1
ATOM 818 C CA . THR A 1 103 ? 16.221 -0.044 -13.416 1.00 98.31 103 THR A CA 1
ATOM 819 C C . THR A 1 103 ? 14.760 0.226 -13.050 1.00 98.31 103 THR A C 1
ATOM 821 O O . THR A 1 103 ? 14.364 0.009 -11.907 1.00 98.31 103 THR A O 1
ATOM 824 N N . VAL A 1 104 ? 13.934 0.638 -14.020 1.00 98.44 104 VAL A N 1
ATOM 825 C CA . VAL A 1 104 ? 12.494 0.869 -13.817 1.00 98.44 104 VAL A CA 1
ATOM 826 C C . VAL A 1 104 ? 11.786 -0.413 -13.375 1.00 98.44 104 VAL A C 1
ATOM 828 O O . VAL A 1 104 ? 11.029 -0.379 -12.408 1.00 98.44 104 VAL A O 1
ATOM 831 N N . VAL A 1 105 ? 12.055 -1.546 -14.030 1.00 98.56 105 VAL A N 1
ATOM 832 C CA . VAL A 1 105 ? 11.484 -2.855 -13.665 1.00 98.56 105 VAL A CA 1
ATOM 833 C C . VAL A 1 105 ? 11.854 -3.233 -12.230 1.00 98.56 105 VAL A C 1
ATOM 835 O O . VAL A 1 105 ? 10.991 -3.661 -11.462 1.00 98.56 105 VAL A O 1
ATOM 838 N N . THR A 1 106 ? 13.109 -3.011 -11.837 1.00 98.44 106 THR A N 1
ATOM 839 C CA . THR A 1 106 ? 13.578 -3.273 -10.470 1.00 98.44 106 THR A CA 1
ATOM 840 C C . THR A 1 106 ? 12.836 -2.404 -9.451 1.00 98.44 106 THR A C 1
ATOM 842 O O . THR A 1 106 ? 12.291 -2.927 -8.479 1.00 98.44 106 THR A O 1
ATOM 845 N N . SER A 1 107 ? 12.715 -1.096 -9.698 1.00 98.12 107 SER A N 1
ATOM 846 C CA . SER A 1 107 ? 11.971 -0.184 -8.817 1.00 98.12 107 SER A CA 1
ATOM 847 C C . SER A 1 107 ? 10.479 -0.526 -8.714 1.00 98.12 107 SER A C 1
ATOM 849 O O . SER A 1 107 ? 9.884 -0.389 -7.641 1.00 98.12 107 SER A O 1
ATOM 851 N N . PHE A 1 108 ? 9.861 -0.996 -9.801 1.00 98.44 108 PHE A N 1
ATOM 852 C CA . PHE A 1 108 ? 8.484 -1.495 -9.771 1.00 98.44 108 PHE A CA 1
ATOM 853 C C . PHE A 1 108 ? 8.352 -2.746 -8.896 1.00 98.44 108 PHE A C 1
ATOM 855 O O . PHE A 1 108 ? 7.435 -2.816 -8.079 1.00 98.44 108 PHE A O 1
ATOM 862 N N . SER A 1 109 ? 9.285 -3.695 -9.008 1.00 98.44 109 SER A N 1
ATOM 863 C CA . SER A 1 109 ? 9.313 -4.903 -8.172 1.00 98.44 109 SER A CA 1
ATOM 864 C C . SER A 1 109 ? 9.443 -4.566 -6.680 1.00 98.44 109 SER A C 1
ATOM 866 O O . SER A 1 109 ? 8.663 -5.042 -5.854 1.00 98.44 109 SER A O 1
ATOM 868 N N . GLU A 1 110 ? 10.354 -3.656 -6.325 1.00 98.44 110 GLU A N 1
ATOM 869 C CA . GLU A 1 110 ? 10.497 -3.163 -4.949 1.00 98.44 110 GLU A CA 1
ATOM 870 C C . GLU A 1 110 ? 9.222 -2.488 -4.429 1.00 98.44 110 GLU A C 1
ATOM 872 O O . GLU A 1 110 ? 8.839 -2.672 -3.271 1.00 98.44 110 GLU A O 1
ATOM 877 N N . THR A 1 111 ? 8.554 -1.707 -5.280 1.00 98.50 111 THR A N 1
ATOM 878 C CA . THR A 1 111 ? 7.285 -1.051 -4.943 1.00 98.50 111 THR A CA 1
ATOM 879 C C . THR A 1 111 ? 6.186 -2.081 -4.688 1.00 98.50 111 THR A C 1
ATOM 881 O O . THR A 1 111 ? 5.449 -1.946 -3.712 1.00 98.50 111 THR A O 1
ATOM 884 N N . ASN A 1 112 ? 6.113 -3.138 -5.500 1.00 98.38 112 ASN A N 1
ATOM 885 C CA . ASN A 1 112 ? 5.142 -4.214 -5.317 1.00 98.38 112 ASN A CA 1
ATOM 886 C C . ASN A 1 112 ? 5.349 -4.941 -3.978 1.00 98.38 112 ASN A C 1
ATOM 888 O O . ASN A 1 112 ? 4.406 -5.080 -3.206 1.00 98.38 112 ASN A O 1
ATOM 892 N N . ASN A 1 113 ? 6.595 -5.278 -3.632 1.00 98.31 113 ASN A N 1
ATOM 893 C CA . ASN A 1 113 ? 6.917 -5.919 -2.349 1.00 98.31 113 ASN A CA 1
ATOM 894 C C . ASN A 1 113 ? 6.549 -5.041 -1.135 1.00 98.31 113 ASN A C 1
ATOM 896 O O . ASN A 1 113 ? 6.074 -5.533 -0.105 1.00 98.31 113 ASN A O 1
ATOM 900 N N . LYS A 1 114 ? 6.749 -3.719 -1.238 1.00 98.38 114 LYS A N 1
ATOM 901 C CA . LYS A 1 114 ? 6.300 -2.770 -0.204 1.00 98.38 114 LYS A CA 1
ATOM 902 C C . LYS A 1 114 ? 4.776 -2.756 -0.087 1.00 98.38 114 LYS A C 1
ATOM 904 O O . LYS A 1 114 ? 4.263 -2.715 1.028 1.00 98.38 114 LYS A O 1
ATOM 909 N N . MET A 1 115 ? 4.062 -2.818 -1.210 1.00 98.44 115 MET A N 1
ATOM 910 C CA . MET A 1 115 ? 2.601 -2.878 -1.223 1.00 98.44 115 MET A CA 1
ATOM 911 C C . MET A 1 115 ? 2.080 -4.160 -0.561 1.00 98.44 115 MET A C 1
ATOM 913 O O . MET A 1 115 ? 1.191 -4.071 0.283 1.00 98.44 115 MET A O 1
ATOM 917 N N . ASP A 1 116 ? 2.691 -5.315 -0.833 1.00 98.56 116 ASP A N 1
ATOM 918 C CA . ASP A 1 116 ? 2.344 -6.585 -0.176 1.00 98.56 116 ASP A CA 1
ATOM 919 C C . ASP A 1 116 ? 2.518 -6.503 1.351 1.00 98.56 116 ASP A C 1
ATOM 921 O O . ASP A 1 116 ? 1.656 -6.939 2.118 1.00 98.56 116 ASP A O 1
ATOM 925 N N . THR A 1 117 ? 3.594 -5.856 1.812 1.00 98.38 117 THR A N 1
ATOM 926 C CA . THR A 1 117 ? 3.849 -5.622 3.246 1.00 98.38 117 THR A CA 1
ATOM 927 C C . THR A 1 117 ? 2.776 -4.731 3.884 1.00 98.38 117 THR A C 1
ATOM 929 O O . THR A 1 117 ? 2.319 -4.987 5.004 1.00 98.38 117 THR A O 1
ATOM 932 N N . VAL A 1 118 ? 2.343 -3.685 3.173 1.00 98.50 118 VAL A N 1
ATOM 933 C CA . VAL A 1 118 ? 1.265 -2.792 3.620 1.00 98.50 118 VAL A CA 1
ATOM 934 C C . VAL A 1 118 ? -0.059 -3.550 3.710 1.00 98.50 118 VAL A C 1
ATOM 936 O O . VAL A 1 118 ? -0.746 -3.446 4.726 1.00 98.50 118 VAL A O 1
ATOM 939 N N . VAL A 1 119 ? -0.397 -4.363 2.705 1.00 98.56 119 VAL A N 1
ATOM 940 C CA . VAL A 1 119 ? -1.611 -5.197 2.702 1.00 98.56 119 VAL A CA 1
ATOM 941 C C . VAL A 1 119 ? -1.627 -6.158 3.893 1.00 98.56 119 VAL A C 1
ATOM 943 O O . VAL A 1 119 ? -2.635 -6.245 4.597 1.00 98.56 119 VAL A O 1
ATOM 946 N N . ALA A 1 120 ? -0.507 -6.829 4.176 1.00 98.50 120 ALA A N 1
ATOM 947 C CA . ALA A 1 120 ? -0.389 -7.712 5.336 1.00 98.50 120 ALA A CA 1
ATOM 948 C C . ALA A 1 120 ? -0.607 -6.961 6.664 1.00 98.50 120 ALA A C 1
ATOM 950 O O . ALA A 1 120 ? -1.351 -7.427 7.527 1.00 98.50 120 ALA A O 1
ATOM 951 N N . SER A 1 121 ? -0.029 -5.763 6.796 1.00 98.19 121 SER A N 1
ATOM 952 C CA . SER A 1 121 ? -0.172 -4.919 7.993 1.00 98.19 121 SER A CA 1
ATOM 953 C C . SER A 1 121 ? -1.615 -4.436 8.206 1.00 98.19 121 SER A C 1
ATOM 955 O O . SER A 1 121 ? -2.110 -4.406 9.338 1.00 98.19 121 SER A O 1
ATOM 957 N N . PHE A 1 122 ? -2.326 -4.096 7.125 1.00 98.44 122 PHE A N 1
ATOM 958 C CA . PHE A 1 122 ? -3.751 -3.755 7.184 1.00 98.44 122 PHE A CA 1
ATOM 959 C C . PHE A 1 122 ? -4.605 -4.950 7.611 1.00 98.44 122 PHE A C 1
ATOM 961 O O . PHE A 1 122 ? -5.489 -4.789 8.451 1.00 98.44 122 PHE A O 1
ATOM 968 N N . SER A 1 123 ? -4.316 -6.146 7.093 1.00 98.50 123 SER A N 1
ATOM 969 C CA . SER A 1 123 ? -5.002 -7.380 7.493 1.00 98.50 123 SER A CA 1
ATOM 970 C C . SER A 1 123 ? -4.827 -7.672 8.989 1.00 98.50 123 SER A C 1
ATOM 972 O O . SER A 1 123 ? -5.803 -7.916 9.700 1.00 98.50 123 SER A O 1
ATOM 974 N N . GLU A 1 124 ? -3.602 -7.548 9.514 1.00 98.56 124 GLU A N 1
ATOM 975 C CA . GLU A 1 124 ? -3.335 -7.707 10.949 1.00 98.56 124 GLU A CA 1
ATOM 976 C C . GLU A 1 124 ? -4.097 -6.674 11.795 1.00 98.56 124 GLU A C 1
ATOM 978 O O . GLU A 1 124 ? -4.689 -7.011 12.825 1.00 98.56 124 GLU A O 1
ATOM 983 N N . THR A 1 125 ? -4.116 -5.416 11.349 1.00 98.62 125 THR A N 1
ATOM 984 C CA . THR A 1 125 ? -4.863 -4.340 12.015 1.00 98.62 125 THR A CA 1
ATOM 985 C C . THR A 1 125 ? -6.360 -4.637 12.047 1.00 98.62 125 THR A C 1
ATOM 987 O O . THR A 1 125 ? -6.993 -4.460 13.088 1.00 98.62 125 THR A O 1
ATOM 990 N N . ASN A 1 126 ? -6.922 -5.145 10.948 1.00 98.44 126 ASN A N 1
ATOM 991 C CA . ASN A 1 126 ? -8.335 -5.497 10.878 1.00 98.44 126 ASN A CA 1
ATOM 992 C C . ASN A 1 126 ? -8.687 -6.616 11.871 1.00 98.44 126 ASN A C 1
ATOM 994 O O . ASN A 1 126 ? -9.622 -6.468 12.651 1.00 98.44 126 ASN A O 1
ATOM 998 N N . ASN A 1 127 ? -7.864 -7.666 11.950 1.00 98.50 127 ASN A N 1
ATOM 999 C CA . ASN A 1 127 ? -8.057 -8.760 12.911 1.00 98.50 127 ASN A CA 1
ATOM 1000 C C . ASN A 1 127 ? -7.989 -8.284 14.377 1.00 98.50 127 ASN A C 1
ATOM 1002 O O . ASN A 1 127 ? -8.760 -8.732 15.234 1.00 98.50 127 ASN A O 1
ATOM 1006 N N . LYS A 1 128 ? -7.075 -7.353 14.689 1.00 98.44 128 LYS A N 1
ATOM 1007 C CA . LYS A 1 128 ? -7.011 -6.720 16.018 1.00 98.44 128 LYS A CA 1
ATOM 1008 C C . LYS A 1 128 ? -8.281 -5.922 16.310 1.00 98.44 128 LYS A C 1
ATOM 1010 O O . LYS A 1 128 ? -8.799 -5.998 17.423 1.00 98.44 128 LYS A O 1
ATOM 1015 N N . MET A 1 129 ? -8.802 -5.196 15.324 1.00 98.56 129 MET A N 1
ATOM 1016 C CA . MET A 1 129 ? -10.035 -4.425 15.469 1.00 98.56 129 MET A CA 1
ATOM 1017 C C . MET A 1 129 ? -11.253 -5.327 15.701 1.00 98.56 129 MET A C 1
ATOM 1019 O O . MET A 1 129 ? -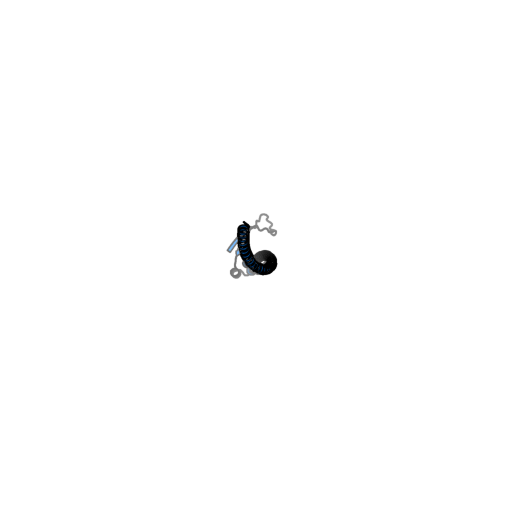12.029 -5.052 16.614 1.00 98.56 129 MET A O 1
ATOM 1023 N N . ASP A 1 130 ? -11.367 -6.447 14.986 1.00 98.69 130 ASP A N 1
ATOM 1024 C CA . ASP A 1 130 ? -12.423 -7.443 15.212 1.00 98.69 130 ASP A CA 1
ATOM 1025 C C . ASP A 1 130 ? -12.387 -7.991 16.649 1.00 98.69 130 ASP A C 1
ATOM 1027 O O . ASP A 1 130 ? -13.417 -8.100 17.321 1.00 98.69 130 ASP A O 1
ATOM 1031 N N . THR A 1 131 ? -11.185 -8.253 17.171 1.00 98.56 131 THR A N 1
ATOM 1032 C CA . THR A 1 131 ? -10.983 -8.699 18.562 1.00 98.56 131 THR A CA 1
ATOM 1033 C C . THR A 1 131 ? -11.429 -7.638 19.575 1.00 98.56 131 THR A C 1
ATOM 1035 O O . THR A 1 131 ? -12.071 -7.953 20.585 1.00 98.56 131 THR A O 1
ATOM 1038 N N . VAL A 1 132 ? -11.124 -6.365 19.311 1.00 98.56 132 VAL A N 1
ATOM 1039 C CA . VAL A 1 132 ? -11.557 -5.235 20.147 1.00 98.56 132 VAL A CA 1
ATOM 1040 C C . VAL A 1 132 ? -13.081 -5.106 20.132 1.00 98.56 132 VAL A C 1
ATOM 1042 O O . VAL A 1 132 ? -13.689 -5.002 21.198 1.00 98.56 132 VAL A O 1
ATOM 1045 N N . VAL A 1 133 ? -13.715 -5.186 18.960 1.00 98.69 133 VAL A N 1
ATOM 1046 C CA . VAL A 1 133 ? -15.180 -5.138 18.816 1.00 98.69 133 VAL A CA 1
ATOM 1047 C C . VAL A 1 133 ? -15.849 -6.268 19.602 1.00 98.69 133 VAL A C 1
ATOM 1049 O O . VAL A 1 133 ? -16.805 -6.021 20.344 1.00 98.69 133 VAL A O 1
ATOM 1052 N N . ALA A 1 134 ? -15.325 -7.493 19.513 1.00 98.62 134 ALA A N 1
ATOM 1053 C CA . ALA A 1 134 ? -15.830 -8.628 20.283 1.00 98.62 134 ALA A CA 1
ATOM 1054 C C . ALA A 1 134 ? -15.720 -8.389 21.802 1.00 98.62 134 ALA A C 1
ATOM 1056 O O . ALA A 1 134 ? -16.683 -8.615 22.540 1.00 98.62 134 ALA A O 1
ATOM 1057 N N . SER A 1 135 ? -14.585 -7.854 22.261 1.00 98.38 135 SER A N 1
ATOM 1058 C CA . SER A 1 135 ? -14.341 -7.544 23.678 1.00 98.38 135 SER A CA 1
ATOM 1059 C C . SER A 1 135 ? -15.280 -6.454 24.212 1.00 98.38 135 SER A C 1
ATOM 1061 O O . SER A 1 135 ? -15.807 -6.565 25.325 1.00 98.38 135 SER A O 1
ATOM 1063 N N . PHE A 1 136 ? -15.549 -5.415 23.414 1.00 98.56 136 PHE A N 1
ATOM 1064 C CA . PHE A 1 136 ? -16.541 -4.387 23.746 1.00 98.56 136 PHE A CA 1
ATOM 1065 C C . PHE A 1 136 ? -17.956 -4.965 23.818 1.00 98.56 136 PHE A C 1
ATOM 1067 O O . PHE A 1 136 ? -18.692 -4.659 24.756 1.00 98.56 136 PHE A O 1
ATOM 1074 N N . SER A 1 137 ? -18.328 -5.845 22.883 1.00 98.62 137 SER A N 1
ATOM 1075 C CA . SER A 1 137 ? -19.628 -6.524 22.911 1.00 98.62 137 SER A CA 1
ATOM 1076 C C . SER A 1 137 ? -19.816 -7.341 24.193 1.00 98.62 137 SER A C 1
ATOM 1078 O O . SER A 1 137 ? -20.872 -7.276 24.826 1.00 98.62 137 SER A O 1
ATOM 1080 N N . GLU A 1 138 ? -18.788 -8.075 24.626 1.00 98.62 138 GLU A N 1
ATOM 1081 C CA . GLU A 1 138 ? -18.843 -8.832 25.878 1.00 98.62 138 GLU A CA 1
ATOM 1082 C C . GLU A 1 138 ? -18.926 -7.919 27.109 1.00 98.62 138 GLU A C 1
ATOM 1084 O O . GLU A 1 138 ? -19.693 -8.188 28.037 1.00 98.62 138 GLU A O 1
ATOM 1089 N N . THR A 1 139 ? -18.182 -6.812 27.107 1.00 98.69 139 THR A N 1
ATOM 1090 C CA . THR A 1 139 ? -18.239 -5.804 28.175 1.00 98.69 139 THR A CA 1
ATOM 1091 C C . THR A 1 139 ? -19.636 -5.199 28.292 1.00 98.69 139 THR A C 1
ATOM 1093 O O . THR A 1 139 ? -20.177 -5.144 29.396 1.00 98.69 139 THR A O 1
ATOM 1096 N N . ASN A 1 140 ? -20.273 -4.846 27.173 1.00 98.62 140 ASN A N 1
ATOM 1097 C CA . ASN A 1 140 ? -21.647 -4.339 27.169 1.00 98.62 140 ASN A CA 1
ATOM 1098 C C . ASN A 1 140 ? -22.633 -5.358 27.755 1.00 98.62 140 ASN A C 1
ATOM 1100 O O . ASN A 1 140 ? -23.438 -4.999 28.609 1.00 98.62 140 ASN A O 1
ATOM 1104 N N . LYS A 1 141 ? -22.515 -6.648 27.408 1.00 98.69 141 LYS A N 1
ATOM 1105 C CA . LYS A 1 141 ? -23.354 -7.704 28.011 1.00 98.69 141 LYS A CA 1
ATOM 1106 C C . LYS A 1 141 ? -23.180 -7.792 29.531 1.00 98.69 141 LYS A C 1
ATOM 1108 O O . LYS A 1 141 ? -24.155 -8.014 30.251 1.00 98.69 141 LYS A O 1
ATOM 1113 N N . LYS A 1 142 ? -21.949 -7.634 30.035 1.00 98.62 142 LYS A N 1
ATOM 1114 C CA . LYS A 1 142 ? -21.663 -7.618 31.482 1.00 98.62 142 LYS A CA 1
ATOM 1115 C C . LYS A 1 142 ? -22.270 -6.388 32.159 1.00 98.62 142 LYS A C 1
ATOM 1117 O O . LYS A 1 142 ? -22.844 -6.532 33.237 1.00 98.62 142 LYS A O 1
ATOM 1122 N N . ILE A 1 143 ? -22.191 -5.219 31.522 1.00 98.69 143 ILE A N 1
ATOM 1123 C CA . ILE A 1 143 ? -22.823 -3.980 31.998 1.00 98.69 143 ILE A CA 1
ATOM 1124 C C . ILE A 1 143 ? -24.343 -4.146 32.062 1.00 98.69 143 ILE A C 1
ATOM 1126 O O . ILE A 1 143 ? -24.925 -3.888 33.110 1.00 98.69 143 ILE A O 1
ATOM 1130 N N . ASP A 1 144 ? -24.981 -4.668 31.013 1.00 98.75 144 ASP A N 1
ATOM 1131 C CA . ASP A 1 144 ? -26.431 -4.907 30.999 1.00 98.75 144 ASP A CA 1
ATOM 1132 C C . ASP A 1 144 ? -26.870 -5.845 32.131 1.00 98.75 144 ASP A C 1
ATOM 1134 O O . ASP A 1 144 ? -27.871 -5.609 32.812 1.00 98.75 144 ASP A O 1
ATOM 1138 N N . ALA A 1 145 ? -26.109 -6.919 32.364 1.00 98.62 145 ALA A N 1
ATOM 1139 C CA . ALA A 1 145 ? -26.370 -7.844 33.461 1.00 98.62 145 ALA A CA 1
ATOM 1140 C C . ALA A 1 145 ? -26.198 -7.177 34.836 1.00 98.62 145 ALA A C 1
ATOM 1142 O O . ALA A 1 145 ? -26.962 -7.467 35.760 1.00 98.62 145 ALA A O 1
ATOM 1143 N N . PHE A 1 146 ? -25.209 -6.293 34.983 1.00 98.69 146 PHE A N 1
ATOM 1144 C CA . PHE A 1 146 ? -24.989 -5.528 36.205 1.00 98.69 146 PHE A CA 1
ATOM 1145 C C . PHE A 1 146 ? -26.116 -4.519 36.460 1.00 98.69 146 PHE A C 1
ATOM 1147 O O . PHE A 1 146 ? -26.644 -4.487 37.571 1.00 98.69 146 PHE A O 1
ATOM 1154 N N . SER A 1 147 ? -26.552 -3.777 35.439 1.00 98.69 147 SER A N 1
ATOM 1155 C CA . SER A 1 147 ? -27.679 -2.839 35.534 1.00 98.69 147 SER A CA 1
ATOM 1156 C C . SER A 1 147 ? -28.949 -3.535 36.020 1.00 98.69 147 SER A C 1
ATOM 1158 O O . SER A 1 147 ? -29.537 -3.107 37.009 1.00 98.69 147 SER A O 1
ATOM 1160 N N . LYS A 1 148 ? -29.294 -4.699 35.450 1.00 98.75 148 LYS A N 1
ATOM 1161 C CA . LYS A 1 148 ? -30.444 -5.499 35.914 1.00 98.75 148 LYS A CA 1
ATOM 1162 C C . LYS A 1 148 ? -30.335 -5.912 37.383 1.00 98.75 148 LYS A C 1
ATOM 1164 O O . LYS A 1 148 ? -31.334 -5.941 38.095 1.00 98.75 148 LYS A O 1
ATOM 1169 N N . LYS A 1 149 ? -29.130 -6.251 37.858 1.00 98.62 149 LYS A N 1
ATOM 1170 C CA . LYS A 1 149 ? -28.911 -6.564 39.280 1.00 98.62 149 LYS A CA 1
ATOM 1171 C C . LYS A 1 149 ? -29.104 -5.330 40.161 1.00 98.62 149 LYS A C 1
ATOM 1173 O O . LYS A 1 149 ? -29.682 -5.465 41.236 1.00 98.62 149 LYS A O 1
ATOM 1178 N N . MET A 1 150 ? -28.658 -4.152 39.723 1.00 98.62 150 MET A N 1
ATOM 1179 C CA . MET A 1 150 ? -28.905 -2.906 40.454 1.00 98.62 150 MET A CA 1
ATOM 1180 C C . MET A 1 150 ? -30.393 -2.563 40.527 1.00 98.62 150 MET A C 1
ATOM 1182 O O . MET A 1 150 ? -30.848 -2.174 41.598 1.00 98.62 150 MET A O 1
ATOM 1186 N N . ASP A 1 151 ? -31.161 -2.778 39.457 1.00 98.69 151 ASP A N 1
ATOM 1187 C CA . ASP A 1 151 ? -32.615 -2.555 39.467 1.00 98.69 151 ASP A CA 1
ATOM 1188 C C . ASP A 1 151 ? -33.315 -3.430 40.523 1.00 98.69 151 ASP A C 1
ATOM 1190 O O . ASP A 1 151 ? -34.182 -2.966 41.271 1.00 98.69 151 ASP A O 1
ATOM 1194 N N . ILE A 1 152 ? -32.891 -4.694 40.646 1.00 98.62 152 ILE A N 1
ATOM 1195 C CA . ILE A 1 152 ? -33.379 -5.612 41.686 1.00 98.62 152 ILE A CA 1
ATOM 1196 C C . ILE A 1 152 ? -33.006 -5.097 43.083 1.00 98.62 152 ILE A C 1
ATOM 1198 O O . ILE A 1 152 ? -33.850 -5.073 43.978 1.00 98.62 152 ILE A O 1
ATOM 1202 N N . VAL A 1 153 ? -31.759 -4.658 43.284 1.00 98.62 153 VAL A N 1
ATOM 1203 C CA . VAL A 1 153 ? -31.306 -4.097 44.568 1.00 98.62 153 VAL A CA 1
ATOM 1204 C C . VAL A 1 153 ? -32.107 -2.848 44.938 1.00 98.62 153 VAL A C 1
ATOM 1206 O O . VAL A 1 153 ? -32.560 -2.740 46.077 1.00 98.62 153 VAL A O 1
ATOM 1209 N N . ALA A 1 154 ? -32.336 -1.939 43.990 1.00 98.56 154 ALA A N 1
ATOM 1210 C CA . ALA A 1 154 ? -33.134 -0.734 44.199 1.00 98.56 154 ALA A CA 1
ATOM 1211 C C . ALA A 1 154 ? -34.579 -1.074 44.601 1.00 98.56 154 ALA A C 1
ATOM 1213 O O . ALA A 1 154 ? -35.121 -0.482 45.537 1.00 98.56 154 ALA A O 1
ATOM 1214 N N . THR A 1 155 ? -35.174 -2.079 43.954 1.00 98.56 155 THR A N 1
ATOM 1215 C CA . THR A 1 155 ? -36.519 -2.576 44.284 1.00 98.56 155 THR A CA 1
ATOM 1216 C C . THR A 1 155 ? -36.571 -3.139 45.706 1.00 98.56 155 THR A C 1
ATOM 1218 O O . THR A 1 155 ? -37.398 -2.708 46.511 1.00 98.56 155 THR A O 1
ATOM 1221 N N . ASN A 1 156 ? -35.635 -4.023 46.065 1.00 98.38 156 ASN A N 1
ATOM 1222 C CA . ASN A 1 156 ? -35.551 -4.609 47.408 1.00 98.38 156 ASN A CA 1
ATOM 1223 C C . ASN A 1 156 ? -35.338 -3.547 48.498 1.00 98.38 156 ASN A C 1
ATOM 1225 O O . ASN A 1 156 ? -35.896 -3.648 49.595 1.00 98.38 156 ASN A O 1
ATOM 1229 N N . PHE A 1 157 ? -34.536 -2.519 48.211 1.00 98.56 157 PHE A N 1
ATOM 1230 C CA . PHE A 1 157 ? -34.322 -1.403 49.127 1.00 98.56 157 PHE A CA 1
ATOM 1231 C C . PHE A 1 157 ? -35.611 -0.602 49.339 1.00 98.56 157 PHE A C 1
ATOM 1233 O O . PHE A 1 157 ? -35.969 -0.317 50.481 1.00 98.56 157 PHE A O 1
ATOM 1240 N N . SER A 1 158 ? -36.357 -0.312 48.267 1.00 98.50 158 SER A N 1
ATOM 1241 C CA . SER A 1 158 ? -37.663 0.355 48.357 1.00 98.50 158 SER A CA 1
ATOM 1242 C C . SER A 1 158 ? -38.660 -0.442 49.205 1.00 98.50 158 SER A C 1
ATOM 1244 O O . SER A 1 158 ? -39.324 0.123 50.076 1.00 98.50 158 SER A O 1
ATOM 1246 N N . GLU A 1 159 ? -38.739 -1.760 49.014 1.00 98.50 159 GLU A N 1
ATOM 1247 C CA . GLU A 1 159 ? -39.590 -2.629 49.836 1.00 98.50 159 GLU A CA 1
ATOM 1248 C C . GLU A 1 159 ? -39.168 -2.646 51.307 1.00 98.50 159 GLU A C 1
ATOM 1250 O O . GLU A 1 159 ? -40.015 -2.596 52.201 1.00 98.50 159 GLU A O 1
ATOM 1255 N N . THR A 1 160 ? -37.862 -2.697 51.569 1.00 98.62 160 THR A N 1
ATOM 1256 C CA . THR A 1 160 ? -37.318 -2.656 52.931 1.00 98.62 160 THR A CA 1
ATOM 1257 C C . THR A 1 160 ? -37.648 -1.329 53.608 1.00 98.62 160 THR A C 1
ATOM 1259 O O . THR A 1 160 ? -38.097 -1.337 54.752 1.00 98.62 160 THR A O 1
ATOM 1262 N N . SER A 1 161 ? -37.523 -0.206 52.894 1.00 98.50 161 SER A N 1
ATOM 1263 C CA . SER A 1 161 ? -37.907 1.117 53.398 1.00 98.50 161 SER A CA 1
ATOM 1264 C C . SER A 1 161 ? -39.379 1.151 53.815 1.00 98.50 161 SER A C 1
ATOM 1266 O O . SER A 1 161 ? -39.678 1.534 54.939 1.00 98.50 161 SER A O 1
ATOM 1268 N N . LYS A 1 162 ? -40.294 0.638 52.979 1.00 98.56 162 LYS A N 1
ATOM 1269 C CA . LYS A 1 162 ? -41.731 0.569 53.313 1.00 98.56 162 LYS A CA 1
ATOM 1270 C C . LYS A 1 162 ? -42.016 -0.276 54.560 1.00 98.56 162 LYS A C 1
ATOM 1272 O O . LYS A 1 162 ? -42.889 0.060 55.361 1.00 98.56 162 LYS A O 1
ATOM 1277 N N . LYS A 1 163 ? -41.295 -1.390 54.733 1.00 98.38 163 LYS A N 1
ATOM 1278 C CA . LYS A 1 163 ? -41.405 -2.228 55.939 1.00 98.38 163 LYS A CA 1
ATOM 1279 C C . LYS A 1 163 ? -40.914 -1.480 57.179 1.00 98.38 163 LYS A C 1
ATOM 1281 O O . LYS A 1 163 ? -41.569 -1.559 58.213 1.00 98.38 163 LYS A O 1
ATOM 1286 N N . ILE A 1 164 ? -39.806 -0.746 57.070 1.00 98.50 164 ILE A N 1
ATOM 1287 C CA . ILE A 1 164 ? -39.294 0.106 58.152 1.00 98.50 164 ILE A CA 1
ATOM 1288 C C . ILE A 1 164 ? -40.322 1.179 58.513 1.00 98.50 164 ILE A C 1
ATOM 1290 O O . ILE A 1 164 ? -40.639 1.306 59.691 1.00 98.50 164 ILE A O 1
ATOM 1294 N N . ASP A 1 165 ? -40.898 1.875 57.529 1.00 98.56 165 ASP A N 1
ATOM 1295 C CA . ASP A 1 165 ? -41.936 2.888 57.767 1.00 98.56 165 ASP A CA 1
ATOM 1296 C C . ASP A 1 165 ? -43.118 2.295 58.547 1.00 98.56 165 ASP A C 1
ATOM 1298 O O . ASP A 1 165 ? -43.560 2.861 59.543 1.00 98.56 165 ASP A O 1
ATOM 1302 N N . THR A 1 166 ? -43.561 1.093 58.162 1.00 98.38 166 THR A N 1
ATOM 1303 C CA . THR A 1 166 ? -44.630 0.366 58.867 1.00 98.38 166 THR A CA 1
ATOM 1304 C C . THR A 1 166 ? -44.258 0.082 60.328 1.00 98.38 166 THR A C 1
ATOM 1306 O O . THR A 1 166 ? -45.057 0.332 61.230 1.00 98.38 166 THR A O 1
ATOM 1309 N N . VAL A 1 167 ? -43.038 -0.407 60.585 1.00 98.56 167 VAL A N 1
ATOM 1310 C CA . VAL A 1 167 ? -42.543 -0.676 61.947 1.00 98.56 167 VAL A CA 1
ATOM 1311 C C . VAL A 1 167 ? -42.466 0.609 62.773 1.00 98.56 167 VAL A C 1
ATOM 1313 O O . VAL A 1 167 ? -42.874 0.609 63.935 1.00 98.56 167 VAL A O 1
ATOM 1316 N N . VAL A 1 168 ? -41.980 1.705 62.186 1.00 98.50 168 VAL A N 1
ATOM 1317 C CA . VAL A 1 168 ? -41.905 3.020 62.840 1.00 98.50 168 VAL A CA 1
ATOM 1318 C C . VAL A 1 168 ? -43.300 3.499 63.245 1.00 98.50 168 VAL A C 1
ATOM 1320 O O . VAL A 1 168 ? -43.484 3.917 64.390 1.00 98.50 168 VAL A O 1
ATOM 1323 N N . THR A 1 169 ? -44.297 3.380 62.364 1.00 98.44 169 THR A N 1
ATOM 1324 C CA . THR A 1 169 ? -45.691 3.718 62.685 1.00 98.44 169 THR A CA 1
ATOM 1325 C C . THR A 1 169 ? -46.231 2.862 63.832 1.00 98.44 169 THR A C 1
ATOM 1327 O O . THR A 1 169 ? -46.730 3.412 64.812 1.00 98.44 169 THR A O 1
ATOM 1330 N N . SER A 1 170 ? -46.068 1.535 63.785 1.00 98.19 170 SER A N 1
ATOM 1331 C CA . SER A 1 170 ? -46.546 0.643 64.855 1.00 98.19 170 SER A CA 1
ATOM 1332 C C . SER A 1 170 ? -45.871 0.901 66.210 1.00 98.19 170 SER A C 1
ATOM 1334 O O . SER A 1 170 ? -46.517 0.821 67.259 1.00 98.19 170 SER A O 1
ATOM 1336 N N . LEU A 1 171 ? -44.575 1.229 66.216 1.00 98.38 171 LEU A N 1
ATOM 1337 C CA . LEU A 1 171 ? -43.863 1.627 67.434 1.00 98.38 171 LEU A CA 1
ATOM 1338 C C . LEU A 1 171 ? -44.383 2.958 67.981 1.00 98.38 171 LEU A C 1
ATOM 1340 O O . LEU A 1 171 ? -44.579 3.076 69.189 1.00 98.38 171 LEU A O 1
ATOM 1344 N N . SER A 1 172 ? -44.650 3.935 67.111 1.00 98.31 172 SER A N 1
ATOM 1345 C CA . SER A 1 172 ? -45.238 5.218 67.506 1.00 98.31 172 SER A CA 1
ATOM 1346 C C . SER A 1 172 ? -46.603 5.028 68.175 1.00 98.31 172 SER A C 1
ATOM 1348 O O . SER A 1 172 ? -46.818 5.530 69.278 1.00 98.31 172 SER A O 1
ATOM 1350 N N . GLU A 1 173 ? -47.482 4.215 67.583 1.00 98.25 173 GLU A N 1
ATOM 1351 C CA . GLU A 1 173 ? -48.783 3.863 68.166 1.00 98.25 173 GLU A CA 1
ATOM 1352 C C . GLU A 1 173 ? -48.650 3.160 69.524 1.00 98.25 173 GLU A C 1
ATOM 1354 O O . GLU A 1 173 ? -49.387 3.456 70.465 1.00 98.25 173 GLU A O 1
ATOM 1359 N N . THR A 1 174 ? -47.698 2.232 69.647 1.00 98.31 174 THR A N 1
ATOM 1360 C CA . THR A 1 174 ? -47.421 1.537 70.913 1.00 98.31 174 THR A CA 1
ATOM 1361 C C . THR A 1 174 ? -46.954 2.517 71.988 1.00 98.31 174 THR A C 1
ATOM 1363 O O . THR A 1 174 ? -47.393 2.430 73.134 1.00 98.31 174 THR A O 1
ATOM 1366 N N . ASN A 1 175 ? -46.100 3.475 71.625 1.00 98.12 175 ASN A N 1
ATOM 1367 C CA . ASN A 1 175 ? -45.592 4.489 72.542 1.00 98.12 175 ASN A CA 1
ATOM 1368 C C . ASN A 1 175 ? -46.701 5.438 73.034 1.00 98.12 175 ASN A C 1
ATOM 1370 O O . ASN A 1 175 ? -46.719 5.804 74.211 1.00 98.12 175 ASN A O 1
ATOM 1374 N N . ILE A 1 176 ? -47.658 5.787 72.165 1.00 98.31 176 ILE A N 1
ATOM 1375 C CA . ILE A 1 176 ? -48.865 6.543 72.542 1.00 98.31 176 ILE A CA 1
ATOM 1376 C C . ILE A 1 176 ? -49.686 5.749 73.564 1.00 98.31 176 ILE A C 1
ATOM 1378 O O . ILE A 1 176 ? -49.933 6.247 74.659 1.00 98.31 176 ILE A O 1
ATOM 1382 N N . LYS A 1 177 ? -50.021 4.487 73.262 1.00 98.00 177 LYS A N 1
ATOM 1383 C CA . LYS A 1 177 ? -50.786 3.616 74.176 1.00 98.00 177 LYS A CA 1
ATOM 1384 C C . LYS A 1 177 ? -50.099 3.427 75.529 1.00 98.00 177 LYS A C 1
ATOM 1386 O O . LYS A 1 177 ? -50.765 3.382 76.559 1.00 98.00 177 LYS A O 1
ATOM 1391 N N . LEU A 1 178 ? -48.770 3.308 75.544 1.00 98.12 178 LEU A N 1
ATOM 1392 C CA . LEU A 1 178 ? -48.000 3.209 76.785 1.00 98.12 178 LEU A CA 1
ATOM 1393 C C . LEU A 1 178 ? -48.098 4.503 77.606 1.00 98.12 178 LEU A C 1
ATOM 1395 O O . LEU A 1 178 ? -48.280 4.440 78.819 1.00 98.12 178 LEU A O 1
ATOM 1399 N N . SER A 1 179 ? -48.022 5.660 76.944 1.00 97.81 179 SER A N 1
ATOM 1400 C CA . SER A 1 179 ? -48.176 6.969 77.589 1.00 97.81 179 SER A CA 1
ATOM 1401 C C . SER A 1 179 ? -49.568 7.125 78.215 1.00 97.81 179 SER A C 1
ATOM 1403 O O . SER A 1 179 ? -49.679 7.530 79.370 1.00 97.81 179 SER A O 1
ATOM 1405 N N . GLU A 1 180 ? -50.621 6.714 77.504 1.00 97.81 180 GLU A N 1
ATOM 1406 C CA . GLU A 1 180 ? -52.000 6.683 78.017 1.00 97.81 180 GLU A CA 1
ATOM 1407 C C . GLU A 1 180 ? -52.149 5.750 79.234 1.00 97.81 180 GLU A C 1
ATOM 1409 O O . GLU A 1 180 ? -52.786 6.104 80.225 1.00 97.81 180 GLU A O 1
ATOM 1414 N N . LEU A 1 181 ? -51.531 4.564 79.203 1.00 97.88 181 LEU A N 1
ATOM 1415 C CA . LEU A 1 181 ? -51.527 3.625 80.333 1.00 97.88 181 LEU A CA 1
ATOM 1416 C C . LEU A 1 181 ? -50.842 4.207 81.575 1.00 97.88 181 LEU A C 1
ATOM 1418 O O . LEU A 1 181 ? -51.343 4.027 82.686 1.00 97.88 181 LEU A O 1
ATOM 1422 N N . ILE A 1 182 ? -49.715 4.903 81.396 1.00 97.56 182 ILE A N 1
ATOM 1423 C CA . ILE A 1 182 ? -48.994 5.578 82.485 1.00 97.56 182 ILE A CA 1
ATOM 1424 C C . ILE A 1 182 ? -49.884 6.647 83.130 1.00 97.56 182 ILE A C 1
ATOM 1426 O O . ILE A 1 182 ? -50.013 6.670 84.354 1.00 97.56 182 ILE A O 1
ATOM 1430 N N . GLU A 1 183 ? -50.543 7.486 82.328 1.00 97.12 183 GLU A N 1
ATOM 1431 C CA . GLU A 1 183 ? -51.516 8.486 82.798 1.00 97.12 183 GLU A CA 1
ATOM 1432 C C . GLU A 1 183 ? -52.648 7.845 83.620 1.00 97.12 183 GLU A C 1
ATOM 1434 O O . GLU A 1 183 ? -52.950 8.288 84.733 1.00 97.12 183 GLU A O 1
ATOM 1439 N N . ILE A 1 184 ? -53.236 6.750 83.122 1.00 97.31 184 ILE A N 1
ATOM 1440 C CA . ILE A 1 184 ? -54.293 6.014 83.829 1.00 97.31 184 ILE A CA 1
ATOM 1441 C C . ILE A 1 184 ? -53.785 5.488 85.176 1.00 97.31 184 ILE A C 1
ATOM 1443 O O . ILE A 1 184 ? -54.463 5.673 86.190 1.00 97.31 184 ILE A O 1
ATOM 1447 N N . LEU A 1 185 ? -52.607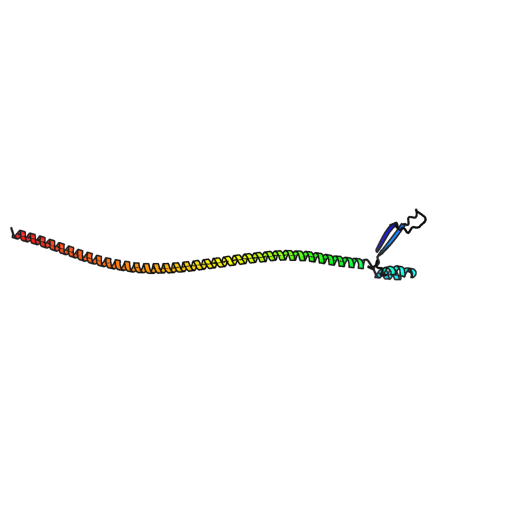 4.861 85.220 1.00 96.75 185 LEU A N 1
ATOM 1448 C CA . LEU A 1 185 ? -52.027 4.338 86.462 1.00 96.75 185 LEU A CA 1
ATOM 1449 C C . LEU A 1 185 ? -51.774 5.452 87.484 1.00 96.75 185 LEU A C 1
ATOM 1451 O O . LEU A 1 185 ? -52.172 5.308 88.637 1.00 96.75 185 LEU A O 1
ATOM 1455 N N . LEU A 1 186 ? -51.206 6.585 87.059 1.00 96.06 186 LEU A N 1
ATOM 1456 C CA . LEU A 1 186 ? -50.996 7.752 87.922 1.00 96.06 186 LEU A CA 1
ATOM 1457 C C . LEU A 1 186 ? -52.317 8.308 88.467 1.00 96.06 186 LEU A C 1
ATOM 1459 O O . LEU A 1 186 ? -52.417 8.626 89.653 1.00 96.06 186 LEU A O 1
ATOM 1463 N N . SER A 1 187 ? -53.351 8.397 87.626 1.00 95.00 187 SER A N 1
ATOM 1464 C CA . SER A 1 187 ? -54.682 8.829 88.065 1.00 95.00 187 SER A CA 1
ATOM 1465 C C . SER A 1 187 ? -55.287 7.862 89.091 1.00 95.00 187 SER A C 1
ATOM 1467 O O . SER A 1 187 ? -55.936 8.293 90.047 1.00 95.00 187 SER A O 1
ATOM 1469 N N . LYS A 1 188 ? -55.041 6.554 88.934 1.00 94.88 188 LYS A N 1
ATOM 1470 C CA . LYS A 1 188 ? -55.554 5.518 89.828 1.00 94.88 188 LYS A CA 1
ATOM 1471 C C . LYS A 1 188 ? -54.843 5.504 91.176 1.00 94.88 188 LYS A C 1
ATOM 1473 O O . LYS A 1 188 ? -55.517 5.349 92.193 1.00 94.88 188 LYS A O 1
ATOM 1478 N N . GLU A 1 189 ? -53.525 5.691 91.179 1.00 94.19 189 GLU A N 1
ATOM 1479 C CA . GLU A 1 189 ? -52.715 5.869 92.390 1.00 94.19 189 GLU A CA 1
ATOM 1480 C C . GLU A 1 189 ? -53.270 7.036 93.220 1.00 94.19 189 GLU A C 1
ATOM 1482 O O . GLU A 1 189 ? -53.637 6.859 94.379 1.00 94.19 189 GLU A O 1
ATOM 1487 N N . ARG A 1 190 ? -53.496 8.189 92.572 1.00 92.44 190 ARG A N 1
ATOM 1488 C CA . ARG A 1 190 ? -54.043 9.397 93.208 1.00 92.44 190 ARG A CA 1
ATOM 1489 C C . ARG A 1 190 ? -55.409 9.160 93.865 1.00 92.44 190 ARG A C 1
ATOM 1491 O O . ARG A 1 190 ? -55.625 9.564 95.002 1.00 92.44 190 ARG A O 1
ATOM 1498 N N . GLN A 1 191 ? -56.313 8.450 93.182 1.00 91.31 191 GLN A N 1
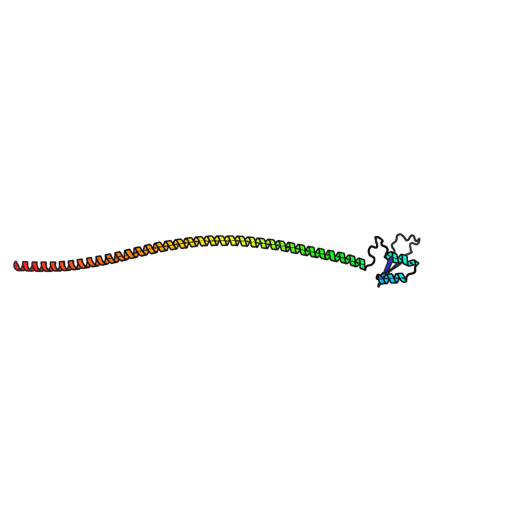ATOM 1499 C CA . GLN A 1 191 ? -57.623 8.075 93.735 1.00 91.31 191 GLN A CA 1
ATOM 1500 C C . GLN A 1 191 ? -57.527 7.104 94.921 1.00 91.31 191 GLN A C 1
ATOM 1502 O O . GLN A 1 191 ? -58.394 7.110 95.795 1.00 91.31 191 GLN A O 1
ATOM 1507 N N . ASN A 1 192 ? -56.540 6.206 94.921 1.00 89.38 192 ASN A N 1
ATOM 1508 C CA . ASN A 1 192 ? -56.341 5.265 96.020 1.00 89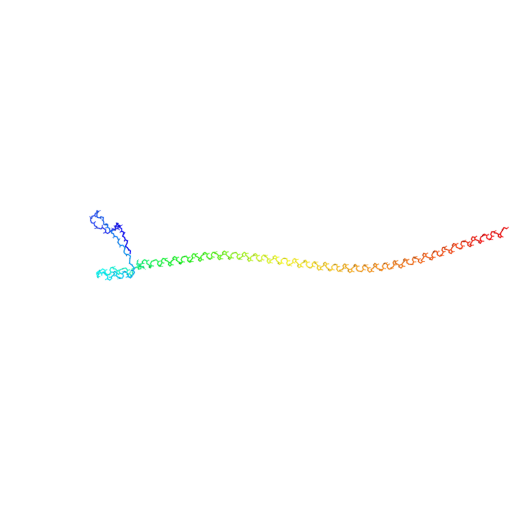.38 192 ASN A CA 1
ATOM 1509 C C . ASN A 1 192 ? -55.784 5.974 97.260 1.00 89.38 192 ASN A C 1
ATOM 1511 O O . ASN A 1 192 ? -56.241 5.673 98.361 1.00 89.38 192 ASN A O 1
ATOM 1515 N N . ASP A 1 193 ? -54.868 6.929 97.083 1.00 88.56 193 ASP A N 1
ATOM 1516 C CA . ASP A 1 193 ? -54.343 7.763 98.169 1.00 88.56 193 ASP A CA 1
ATOM 1517 C C . ASP A 1 193 ? -55.442 8.625 98.810 1.00 88.56 193 ASP A C 1
ATOM 1519 O O . ASP A 1 193 ? -55.541 8.692 100.034 1.00 88.56 193 ASP A O 1
ATOM 1523 N N . GLU A 1 194 ? -56.338 9.206 98.004 1.00 81.56 194 GLU A N 1
ATOM 1524 C CA . GLU A 1 194 ? -57.498 9.975 98.487 1.00 81.56 194 GLU A CA 1
ATOM 1525 C C . GLU A 1 194 ? -58.486 9.141 99.317 1.00 81.56 194 GLU A C 1
ATOM 1527 O O . GLU A 1 194 ? -59.123 9.671 100.218 1.00 81.56 194 GLU A O 1
ATOM 1532 N N . LYS A 1 195 ? -58.622 7.837 99.042 1.00 79.25 195 LYS A N 1
ATOM 1533 C CA . LYS A 1 195 ? -59.498 6.929 99.809 1.00 79.25 195 LYS A CA 1
ATOM 1534 C C . LYS A 1 195 ? -58.886 6.434 101.120 1.00 79.25 195 LYS A C 1
ATOM 1536 O O . LYS A 1 195 ? -59.581 5.775 101.894 1.00 79.25 195 LYS A O 1
ATOM 1541 N N . ARG A 1 196 ? -57.583 6.640 101.316 1.00 71.56 196 ARG A N 1
ATOM 1542 C CA . ARG A 1 196 ? -56.808 6.105 102.444 1.00 71.56 196 ARG A CA 1
ATOM 1543 C C . ARG A 1 196 ? -56.586 7.137 103.558 1.00 71.56 196 ARG A C 1
ATOM 1545 O O . ARG A 1 196 ? -56.206 6.729 104.655 1.00 71.56 196 ARG A O 1
ATOM 1552 N N . ASN A 1 197 ? -56.832 8.417 103.266 1.00 53.78 197 ASN A N 1
ATOM 1553 C CA . ASN A 1 197 ? -56.892 9.545 104.206 1.00 53.78 197 ASN A CA 1
ATOM 1554 C C . ASN A 1 197 ? -58.332 9.831 104.645 1.00 53.78 197 ASN A C 1
ATOM 1556 O O . ASN A 1 197 ? -58.484 10.392 105.752 1.00 53.78 197 ASN A O 1
#

pLDDT: mean 85.13, std 17.38, range [47.0, 98.75]

Foldseek 3Di:
DKDKDKDFDPDPPPPPPDPPPRPIDIDIDDDDDPVRLVVVLVVDDPVCNVVSCVLVDPDVVNPDSDPVSVVVVVVVVVVVVVVVVVVVVVVVVVVVVVVVVVVVVVVVVVVVVVVVVVVVVVVVVVVVVVVVVVVVVVVVVVVVVVVVVVVVVVVVVVVVVVVVVVVVVVVVVVVVVVVVVVVVVVVVVVVVVVVVD

Sequence (197 aa):
MVSLNYGTWETGQAKAKDKYAQNCHAHVHLNFDDTEWEKVKTMAPENIKPLLDSRDSLEPSNLLKNCHELESYRLQIVEAQSMVNSSVILSNKIDAFSKKMDTVVTSFSETNNKMDTVVASFSETNNKMDTVVASFSETNKKIDAFSKKMDIVATNFSETSKKIDTVVTSLSETNIKLSELIEILLSKERQNDEKRN

Radius of gyration: 69.92 Å; chains: 1; bounding box: 134×32×192 Å

Secondary structure (DSSP, 8-state):
-EEEEEEE---TT---S-TT---EEEEEEE---HHHHHHHHHHS-TTTHHHHGGGGS--TT---SSHHHHHHHHHHHHHHHHHHHHHHHHHHHHHHHHHHHHHHHHHHHHHHHHHHHHHHHHHHHHHHHHHHHHHHHHHHHHHHHHHHHHHHHHHHHHHHHHHHHHHHHHHHHHHHHHHHHHHHHHHHHHHHHHTT-